Protein AF-A0A379WMU3-F1 (afdb_monomer_lite)

Foldseek 3Di:
DPPPPDDDPLRVLVVVCQVCVVVLVADNDFAEDADCPVVLLVLLQVLCCVQQVVDDPLLNVQVCVQAVHSVRLCVVCVVQLFADHDDDPDADDPPDHSVNLLVVLLVLVLVLLVVLLVCLVCVVVLQVVWQFQCVQVPPVVVVVLSVVSNVVSPDDDRYNDDPPSLLCLAQVNQVVRGDVVMGGRDDPSNPSSCVSVVDDSDCSSVSSSVSSVSSSVSSVVVSVVVSYDYSSNSVVSVVVVVD

pLDDT: mean 89.77, std 11.9, range [42.0, 98.69]

Structure (mmCIF, N/CA/C/O backbone):
data_AF-A0A379WMU3-F1
#
_entry.id   AF-A0A379WMU3-F1
#
loop_
_atom_site.group_PDB
_atom_site.id
_atom_site.type_symbol
_atom_site.label_atom_id
_atom_site.label_alt_id
_atom_site.label_comp_id
_atom_site.label_asym_id
_atom_site.label_entity_id
_atom_site.label_seq_id
_atom_site.pdbx_PDB_ins_code
_atom_site.Cartn_x
_atom_site.Cartn_y
_atom_site.Cartn_z
_atom_site.occupancy
_atom_site.B_iso_or_equiv
_atom_site.auth_seq_id
_atom_site.auth_comp_id
_atom_site.auth_asym_id
_atom_site.auth_atom_id
_atom_site.pdbx_PDB_model_num
ATOM 1 N N . MET A 1 1 ? -51.973 26.125 24.184 1.00 45.66 1 MET A N 1
ATOM 2 C CA . MET A 1 1 ? -51.907 26.404 22.735 1.00 45.66 1 MET A CA 1
ATOM 3 C C . MET A 1 1 ? -50.437 26.625 22.374 1.00 45.66 1 MET A C 1
ATOM 5 O O . MET A 1 1 ? -50.078 27.697 21.924 1.00 45.66 1 MET A O 1
ATOM 9 N N . ASP A 1 2 ? -49.596 25.618 22.646 1.00 51.22 2 ASP A N 1
ATOM 10 C CA . ASP A 1 2 ? -48.123 25.705 22.568 1.00 51.22 2 ASP A CA 1
ATOM 11 C C . ASP A 1 2 ? -47.527 24.355 22.098 1.00 51.22 2 ASP A C 1
ATOM 13 O O . ASP A 1 2 ? -46.506 23.876 22.576 1.00 51.22 2 ASP A O 1
ATOM 17 N N . GLU A 1 3 ? -48.225 23.685 21.174 1.00 55.97 3 GLU A N 1
ATOM 18 C CA . GLU A 1 3 ? -47.831 22.382 20.609 1.00 55.97 3 GLU A CA 1
ATOM 19 C C . GLU A 1 3 ? -47.344 22.514 19.160 1.00 55.97 3 GLU A C 1
ATOM 21 O O . GLU A 1 3 ? -47.609 21.663 18.311 1.00 55.97 3 GLU A O 1
ATOM 26 N N . ALA A 1 4 ? -46.641 23.600 18.833 1.00 55.38 4 ALA A N 1
ATOM 27 C CA . ALA A 1 4 ? -45.965 23.666 17.545 1.00 55.38 4 ALA A CA 1
ATOM 28 C C . ALA A 1 4 ? -44.844 22.612 17.531 1.00 55.38 4 ALA A C 1
ATOM 30 O O . ALA A 1 4 ? -43.876 22.711 18.284 1.00 55.38 4 ALA A O 1
ATOM 31 N N . ALA A 1 5 ? -44.982 21.589 16.685 1.00 65.38 5 ALA A N 1
ATOM 32 C CA . ALA A 1 5 ? -44.002 20.518 16.502 1.00 65.38 5 ALA A CA 1
ATOM 33 C C . ALA A 1 5 ? -42.770 21.011 15.718 1.00 65.38 5 ALA A C 1
ATOM 35 O O . ALA A 1 5 ? -42.476 20.536 14.623 1.00 65.38 5 ALA A O 1
ATOM 36 N N . VAL A 1 6 ? -42.066 22.001 16.266 1.00 71.06 6 VAL A N 1
ATOM 37 C CA . VAL A 1 6 ? -40.810 22.517 15.723 1.00 71.06 6 VAL A CA 1
ATOM 38 C C . VAL A 1 6 ? -39.673 21.872 16.500 1.00 71.06 6 VAL A C 1
ATOM 40 O O . VAL A 1 6 ? -39.394 22.233 17.640 1.00 71.06 6 VAL A O 1
ATOM 43 N N . PHE A 1 7 ? -39.018 20.899 15.876 1.00 72.06 7 PHE A N 1
ATOM 44 C CA . PHE A 1 7 ? -37.861 20.218 16.445 1.00 72.06 7 PHE A CA 1
ATOM 45 C C . PHE A 1 7 ? -36.662 20.369 15.514 1.00 72.06 7 PHE A C 1
ATOM 47 O O . PHE A 1 7 ? -36.807 20.436 14.293 1.00 72.06 7 PHE A O 1
ATOM 54 N N . THR A 1 8 ? -35.458 20.365 16.085 1.00 79.94 8 THR A N 1
ATOM 55 C CA . THR A 1 8 ? -34.265 20.012 15.308 1.00 79.94 8 THR A CA 1
ATOM 56 C C . THR A 1 8 ? -34.377 18.546 14.886 1.00 79.94 8 THR A C 1
ATOM 58 O O . THR A 1 8 ? -35.080 17.769 15.533 1.00 79.94 8 THR A O 1
ATOM 61 N N . ILE A 1 9 ? -33.674 18.141 13.826 1.00 74.12 9 ILE A N 1
ATOM 62 C CA . ILE A 1 9 ? -33.670 16.740 13.366 1.00 74.12 9 ILE A CA 1
ATOM 63 C C . ILE A 1 9 ? -33.367 15.787 14.539 1.00 74.12 9 ILE A C 1
ATOM 65 O O . ILE A 1 9 ? -34.087 14.815 14.748 1.00 74.12 9 ILE A O 1
ATOM 69 N N . HIS A 1 10 ? -32.386 16.121 15.381 1.00 71.56 10 HIS A N 1
ATOM 70 C CA . HIS A 1 10 ? -32.048 15.340 16.573 1.00 71.56 10 HIS A CA 1
ATOM 71 C C . HIS A 1 10 ? -33.145 15.349 17.646 1.00 71.56 10 HIS A C 1
ATOM 73 O O . HIS A 1 10 ? -33.451 14.298 18.201 1.00 71.56 10 HIS A O 1
ATOM 79 N N . GLY A 1 11 ? -33.777 16.500 17.908 1.00 71.81 11 GLY A N 1
ATOM 80 C CA . GLY A 1 11 ? -34.882 16.598 18.869 1.00 71.81 11 GLY A CA 1
ATOM 81 C C . GLY A 1 11 ? -36.114 15.798 18.436 1.00 71.81 11 GLY A C 1
ATOM 82 O O . GLY A 1 11 ? -36.775 15.176 19.268 1.00 71.81 11 GLY A O 1
ATOM 83 N N . PHE A 1 12 ? -36.385 15.747 17.128 1.00 77.00 12 PHE A N 1
ATOM 84 C CA . PHE A 1 12 ? -37.412 14.877 16.561 1.00 77.00 12 PHE A CA 1
ATOM 85 C C . PHE A 1 12 ? -37.055 13.401 16.767 1.00 77.00 12 PHE A C 1
ATOM 87 O O . PHE A 1 12 ? -37.883 12.634 17.259 1.00 77.00 12 PHE A O 1
ATOM 94 N N . CYS A 1 13 ? -35.812 13.016 16.455 1.00 71.31 13 CYS A N 1
ATOM 95 C CA . CYS A 1 13 ? -35.372 11.630 16.580 1.00 71.31 13 CYS A CA 1
ATOM 96 C C . CYS A 1 13 ? -35.406 11.136 18.030 1.00 71.31 13 CYS A C 1
ATOM 98 O O . CYS A 1 13 ? -35.931 10.058 18.302 1.00 71.31 13 CYS A O 1
ATOM 100 N N . GLN A 1 14 ? -34.914 11.947 18.970 1.00 71.69 14 GLN A N 1
ATOM 101 C CA . GLN A 1 14 ? -34.943 11.640 20.397 1.00 71.69 14 GLN A CA 1
ATOM 102 C C . GLN A 1 14 ? -36.380 11.429 20.885 1.00 71.69 14 GLN A C 1
ATOM 104 O O . GLN A 1 14 ? -36.676 10.420 21.520 1.00 71.69 14 GLN A O 1
ATOM 109 N N . ARG A 1 15 ? -37.298 12.339 20.532 1.00 74.44 15 ARG A N 1
ATOM 110 C CA . ARG A 1 15 ? -38.711 12.229 20.912 1.00 74.44 15 ARG A CA 1
ATOM 111 C C . ARG A 1 15 ? -39.359 10.965 20.344 1.00 74.44 15 ARG A C 1
ATOM 113 O O . ARG A 1 15 ? -40.055 10.274 21.083 1.00 74.44 15 ARG A O 1
ATOM 120 N N . MET A 1 16 ? -39.116 10.640 19.072 1.00 74.25 16 MET A N 1
ATOM 121 C CA . MET A 1 16 ? -39.658 9.429 18.442 1.00 74.25 16 MET A CA 1
ATOM 122 C C . MET A 1 16 ? -39.112 8.141 19.066 1.00 74.25 16 MET A C 1
ATOM 124 O O . MET A 1 16 ? -39.872 7.201 19.298 1.00 74.25 16 MET A O 1
ATOM 128 N N . LEU A 1 17 ? -37.816 8.101 19.386 1.00 69.38 17 LEU A N 1
ATOM 129 C CA . LEU A 1 17 ? -37.190 6.943 20.027 1.00 69.38 17 LEU A CA 1
ATOM 130 C C . LEU A 1 17 ? -37.672 6.740 21.471 1.00 69.38 17 LEU A C 1
ATOM 132 O O . LEU A 1 17 ? -37.855 5.594 21.881 1.00 69.38 17 LEU A O 1
ATOM 136 N N . SER A 1 18 ? -37.908 7.826 22.220 1.00 68.75 18 SER A N 1
ATOM 137 C CA . SER A 1 18 ? -38.433 7.781 23.592 1.00 68.75 18 SER A CA 1
ATOM 138 C C . SER A 1 18 ? -39.915 7.406 23.659 1.00 68.75 18 SER A C 1
ATOM 140 O O . SER A 1 18 ? -40.298 6.615 24.516 1.00 68.75 18 SER A O 1
ATOM 142 N N . LEU A 1 19 ? -40.756 7.944 22.766 1.00 70.06 19 LEU A N 1
ATOM 143 C CA . LEU A 1 19 ? -42.195 7.637 22.744 1.00 70.06 19 LEU A CA 1
ATOM 144 C C . LEU A 1 19 ? -42.468 6.175 22.378 1.00 70.06 19 LEU A C 1
ATOM 146 O O . LEU A 1 19 ? -43.389 5.572 22.919 1.00 70.06 19 LEU A O 1
ATOM 150 N N . ASN A 1 20 ? -41.623 5.598 21.523 1.00 65.88 20 ASN A N 1
ATOM 151 C CA . ASN A 1 20 ? -41.720 4.207 21.099 1.00 65.88 20 ASN A CA 1
ATOM 152 C C . ASN A 1 20 ? -40.660 3.325 21.779 1.00 65.88 20 ASN A C 1
ATOM 154 O O . ASN A 1 20 ? -40.231 2.351 21.177 1.00 65.88 20 ASN A O 1
ATOM 158 N N . ALA A 1 21 ? -40.208 3.639 23.004 1.00 61.53 21 ALA A N 1
ATOM 159 C CA . ALA A 1 21 ? -39.103 2.942 23.692 1.00 61.53 21 ALA A CA 1
ATOM 160 C C . ALA A 1 21 ? -39.239 1.404 23.713 1.00 61.53 21 ALA A C 1
ATOM 162 O O . ALA A 1 21 ? -38.256 0.680 23.542 1.00 61.53 21 ALA A O 1
ATOM 163 N N . PHE A 1 22 ? -40.472 0.910 23.880 1.00 59.31 22 PHE A N 1
ATOM 164 C CA . PHE A 1 22 ? -40.776 -0.522 23.900 1.00 59.31 22 PHE A CA 1
ATOM 165 C C . PHE A 1 22 ? -40.619 -1.166 22.518 1.00 59.31 22 PHE A C 1
ATOM 167 O O . PHE A 1 22 ? -40.059 -2.252 22.395 1.00 59.31 22 PHE A O 1
ATOM 174 N N . GLU A 1 23 ? -41.062 -0.474 21.469 1.00 58.62 23 GLU A N 1
ATOM 175 C CA . GLU A 1 23 ? -40.891 -0.926 20.092 1.00 58.62 23 GLU A CA 1
ATOM 176 C C . GLU A 1 23 ? -39.432 -0.765 19.663 1.00 58.62 23 GLU A C 1
ATOM 178 O O . GLU A 1 23 ? -38.888 -1.684 19.065 1.00 58.62 23 GLU A O 1
ATOM 183 N N . SER A 1 24 ? -38.763 0.333 20.044 1.00 58.56 24 SER A N 1
ATOM 184 C CA . SER A 1 24 ? -37.406 0.743 19.654 1.00 58.56 24 SER A CA 1
ATOM 185 C C . SER A 1 24 ? -36.273 -0.000 20.377 1.00 58.56 24 SER A C 1
ATOM 187 O O . SER A 1 24 ? -35.102 0.188 20.032 1.00 58.56 24 SER A O 1
ATOM 189 N N . GLY A 1 25 ? -36.591 -0.881 21.337 1.00 61.50 25 GLY A N 1
ATOM 190 C CA . GLY A 1 25 ? -35.608 -1.657 22.106 1.00 61.50 25 GLY A CA 1
ATOM 191 C C . GLY A 1 25 ? -34.590 -0.788 22.854 1.00 61.50 25 GLY A C 1
ATOM 192 O O . GLY A 1 25 ? -33.499 -1.255 23.184 1.00 61.50 25 GLY A O 1
ATOM 193 N N . MET A 1 26 ? -34.912 0.491 23.059 1.00 62.66 26 MET A N 1
ATOM 194 C CA . MET A 1 26 ? -34.062 1.438 23.767 1.00 62.66 26 MET A CA 1
ATOM 195 C C . MET A 1 26 ? -34.125 1.128 25.263 1.00 62.66 26 MET A C 1
ATOM 197 O O . MET A 1 26 ? -35.199 0.893 25.817 1.00 62.66 26 MET A O 1
ATOM 201 N N . LEU A 1 27 ? -32.972 1.157 25.936 1.00 62.22 27 LEU A N 1
ATOM 202 C CA . LEU A 1 27 ? -32.956 1.219 27.397 1.00 62.22 27 LEU A CA 1
ATOM 203 C C . LEU A 1 27 ? -33.693 2.498 27.823 1.00 62.22 27 LEU A C 1
ATOM 205 O O . LEU A 1 27 ? -33.505 3.543 27.202 1.00 62.22 27 LEU A O 1
ATOM 209 N N . PHE A 1 28 ? -34.524 2.417 28.865 1.00 59.28 28 PHE A N 1
ATOM 210 C CA . PHE A 1 28 ? -35.315 3.558 29.353 1.00 59.28 28 PHE A CA 1
ATOM 211 C C . PHE A 1 28 ? -34.449 4.780 29.714 1.00 59.28 28 PHE A C 1
ATOM 213 O O . PHE A 1 28 ? -34.918 5.910 29.614 1.00 59.28 28 PHE A O 1
ATOM 220 N N . GLU A 1 29 ? -33.179 4.560 30.060 1.00 65.62 29 GLU A N 1
ATOM 221 C CA . GLU A 1 29 ? -32.185 5.594 30.343 1.00 65.62 29 GLU A CA 1
ATOM 222 C C . GLU A 1 29 ? -30.979 5.403 29.407 1.00 65.62 29 GLU A C 1
ATOM 224 O O . GLU A 1 29 ? -30.078 4.616 29.696 1.00 65.62 29 GLU A O 1
ATOM 229 N N . GLN A 1 30 ? -30.974 6.083 28.253 1.00 70.75 30 GLN A N 1
ATOM 230 C CA . GLN A 1 30 ? -29.770 6.224 27.423 1.00 70.75 30 GLN A CA 1
ATOM 231 C C . GLN A 1 30 ? -29.186 7.625 27.572 1.00 70.75 30 GLN A C 1
ATOM 233 O O . GLN A 1 30 ? -29.907 8.620 27.479 1.00 70.75 30 GLN A O 1
ATOM 238 N N . GLN A 1 31 ? -27.873 7.701 27.775 1.00 81.31 31 GLN A N 1
ATOM 239 C CA . GLN A 1 31 ? -27.157 8.966 27.837 1.00 81.31 31 GLN A CA 1
ATOM 240 C C . GLN A 1 31 ? -26.791 9.422 26.422 1.00 81.31 31 GLN A C 1
ATOM 242 O O . GLN A 1 31 ? -26.062 8.739 25.705 1.00 81.31 31 GLN A O 1
ATOM 247 N N . LEU A 1 32 ? -27.279 10.595 26.019 1.00 83.00 32 LEU A N 1
ATOM 248 C CA . LEU A 1 32 ? -26.869 11.214 24.762 1.00 83.00 32 LEU A CA 1
ATOM 249 C C . LEU A 1 32 ? -25.448 11.778 24.908 1.00 83.00 32 LEU A C 1
ATOM 251 O O . LEU A 1 32 ? -25.174 12.523 25.852 1.00 83.00 32 LEU A O 1
ATOM 255 N N . ILE A 1 33 ? -24.563 11.438 23.973 1.00 87.44 33 ILE A N 1
ATOM 256 C CA . ILE A 1 33 ? -23.201 11.974 23.896 1.00 87.44 33 ILE A CA 1
ATOM 257 C C . ILE A 1 33 ? -23.016 12.775 22.606 1.00 87.44 33 ILE A C 1
ATOM 259 O O . ILE A 1 33 ? -23.404 12.342 21.523 1.00 87.44 33 ILE A O 1
ATOM 263 N N . GLU A 1 34 ? -22.423 13.963 22.730 1.00 80.62 34 GLU A N 1
ATOM 264 C CA . GLU A 1 34 ? -22.184 14.854 21.586 1.00 80.62 34 GLU A CA 1
ATOM 265 C C . GLU A 1 34 ? -20.822 14.600 20.928 1.00 80.62 34 GLU A C 1
ATOM 267 O O . GLU A 1 34 ? -20.696 14.693 19.708 1.00 80.62 34 GLU A O 1
ATOM 272 N N . ASP A 1 35 ? -19.804 14.258 21.726 1.00 87.50 35 ASP A N 1
ATOM 273 C CA . ASP A 1 35 ? -18.442 14.023 21.247 1.00 87.50 35 ASP A CA 1
ATOM 274 C C . ASP A 1 35 ? -18.032 12.548 21.362 1.00 87.50 35 ASP A C 1
ATOM 276 O O . ASP A 1 35 ? -17.648 12.052 22.422 1.00 87.50 35 ASP A O 1
ATOM 280 N N . GLU A 1 36 ? -18.046 11.853 20.226 1.00 90.81 36 GLU A N 1
ATOM 281 C CA . GLU A 1 36 ? -17.568 10.471 20.106 1.00 90.81 36 GLU A CA 1
ATOM 282 C C . GLU A 1 36 ? -16.064 10.371 19.790 1.00 90.81 36 GLU A C 1
ATOM 284 O O . GLU A 1 36 ? -15.541 9.280 19.555 1.00 90.81 36 GLU A O 1
ATOM 289 N N . SER A 1 37 ? -15.326 11.483 19.732 1.00 92.06 37 SER A N 1
ATOM 290 C CA . SER A 1 37 ? -13.932 11.495 19.259 1.00 92.06 37 SER A CA 1
ATOM 291 C C . SER A 1 37 ? -13.000 10.674 20.144 1.00 92.06 37 SER A C 1
ATOM 293 O O . SER A 1 37 ? -12.153 9.940 19.631 1.00 92.06 37 SER A O 1
ATOM 295 N N . LEU A 1 38 ? -13.179 10.737 21.468 1.00 92.81 38 LEU A N 1
ATOM 296 C CA . LEU A 1 38 ? -12.404 9.906 22.389 1.00 92.81 38 LEU A CA 1
ATOM 297 C C . LEU A 1 38 ? -12.706 8.418 22.184 1.00 92.81 38 LEU A C 1
ATOM 299 O O . LEU A 1 38 ? -11.783 7.604 22.177 1.00 92.81 38 LEU A O 1
ATOM 303 N N . LEU A 1 39 ? -13.977 8.070 21.977 1.00 93.94 39 LEU A N 1
ATOM 304 C CA . LEU A 1 39 ? -14.398 6.689 21.778 1.00 93.94 39 LEU A CA 1
ATOM 305 C C . LEU A 1 39 ? -13.851 6.118 20.462 1.00 93.94 39 LEU A C 1
ATOM 307 O O . LEU A 1 39 ? -13.280 5.027 20.448 1.00 93.94 39 LEU A O 1
ATOM 311 N N . ARG A 1 40 ? -13.927 6.893 19.375 1.00 95.88 40 ARG A N 1
ATOM 312 C CA . ARG A 1 40 ? -13.325 6.550 18.076 1.00 95.88 40 ARG A CA 1
ATOM 313 C C . ARG A 1 40 ? -11.811 6.389 18.179 1.00 95.88 40 ARG A C 1
ATOM 315 O O . ARG A 1 40 ? -11.253 5.440 17.630 1.00 95.88 40 ARG A O 1
ATOM 322 N N . TYR A 1 41 ? -11.140 7.273 18.918 1.00 97.50 41 TYR A N 1
ATOM 323 C CA . TYR A 1 41 ? -9.703 7.155 19.149 1.00 97.50 41 TYR A CA 1
ATOM 324 C C . TYR A 1 41 ? -9.337 5.901 19.946 1.00 97.50 41 TYR A C 1
ATOM 326 O O . TYR A 1 41 ? -8.393 5.209 19.567 1.00 97.50 41 TYR A O 1
ATOM 334 N N . GLN A 1 42 ? -10.082 5.579 21.006 1.00 97.38 42 GLN A N 1
ATOM 335 C CA . GLN A 1 42 ? -9.881 4.353 21.784 1.00 97.38 42 GLN A CA 1
ATOM 336 C C . GLN A 1 42 ? -10.054 3.110 20.906 1.00 97.38 42 GLN A C 1
ATOM 338 O O . GLN A 1 42 ? -9.138 2.294 20.835 1.00 97.38 42 GLN A O 1
ATOM 343 N N . ALA A 1 43 ? -11.150 3.024 20.148 1.00 97.75 43 ALA A N 1
ATOM 344 C CA . ALA A 1 43 ? -11.395 1.918 19.226 1.00 97.75 43 ALA A CA 1
ATOM 345 C C . ALA A 1 43 ? -10.299 1.797 18.149 1.00 97.75 43 ALA A C 1
ATOM 347 O O . ALA A 1 43 ? -9.823 0.699 17.859 1.00 97.75 43 ALA A O 1
ATOM 348 N N . CYS A 1 44 ? -9.823 2.920 17.599 1.00 98.25 44 CYS A N 1
ATOM 349 C CA . CYS A 1 44 ? -8.716 2.920 16.642 1.00 98.25 44 CYS A CA 1
ATOM 350 C C . CYS A 1 44 ? -7.383 2.493 17.276 1.00 98.25 44 CYS A C 1
ATOM 352 O O . CYS A 1 44 ? -6.584 1.803 16.640 1.00 98.25 44 CYS A O 1
ATOM 354 N N . ALA A 1 45 ? -7.116 2.898 18.519 1.00 98.19 45 ALA A N 1
ATOM 355 C CA . ALA A 1 45 ? -5.938 2.457 19.252 1.00 98.19 45 ALA A CA 1
ATOM 356 C C . ALA A 1 45 ? -6.008 0.952 19.544 1.00 98.19 45 ALA A C 1
ATOM 358 O O . ALA A 1 45 ? -5.005 0.262 19.381 1.00 98.19 45 ALA A O 1
ATOM 359 N N . ASP A 1 46 ? -7.177 0.426 19.908 1.00 98.06 46 ASP A N 1
ATOM 360 C CA . ASP A 1 46 ? -7.396 -1.002 20.149 1.00 98.06 46 ASP A CA 1
ATOM 361 C C . ASP A 1 46 ? -7.207 -1.829 18.873 1.00 98.06 46 ASP A C 1
ATOM 363 O O . ASP A 1 46 ? -6.498 -2.839 18.905 1.00 98.06 46 ASP A O 1
ATOM 367 N N . PHE A 1 47 ? -7.761 -1.368 17.744 1.00 98.06 47 PHE A N 1
ATOM 368 C CA . PHE A 1 47 ? -7.490 -1.929 16.417 1.00 98.06 47 PHE A CA 1
ATOM 369 C C . PHE A 1 47 ? -5.980 -1.984 16.155 1.00 98.06 47 PHE A C 1
ATOM 371 O O . PHE A 1 47 ? -5.428 -3.031 15.818 1.00 98.06 47 PHE A O 1
ATOM 378 N N . TRP A 1 48 ? -5.276 -0.874 16.389 1.00 98.00 48 TRP A N 1
ATOM 379 C CA . TRP A 1 48 ? -3.834 -0.798 16.175 1.00 98.00 48 TRP A CA 1
ATOM 380 C C . TRP A 1 48 ? -3.052 -1.771 17.067 1.00 98.00 48 TRP A C 1
ATOM 382 O O . TRP A 1 48 ? -2.140 -2.442 16.588 1.00 98.00 48 TRP A O 1
ATOM 392 N N . ARG A 1 49 ? -3.409 -1.912 18.351 1.00 98.00 49 ARG A N 1
ATOM 393 C CA . ARG A 1 49 ? -2.746 -2.881 19.244 1.00 98.00 49 ARG A CA 1
ATOM 394 C C . ARG A 1 49 ? -2.976 -4.320 18.791 1.00 98.00 49 ARG A C 1
ATOM 396 O O . ARG A 1 49 ? -2.044 -5.113 18.841 1.00 98.00 49 ARG A O 1
ATOM 403 N N . ARG A 1 50 ? -4.183 -4.661 18.335 1.00 96.75 50 ARG A N 1
ATOM 404 C CA . ARG A 1 50 ? -4.510 -6.028 17.899 1.00 96.75 50 ARG A CA 1
ATOM 405 C C . ARG A 1 50 ? -3.889 -6.386 16.552 1.00 96.75 50 ARG A C 1
ATOM 407 O O . ARG A 1 50 ? -3.448 -7.516 16.389 1.00 96.75 50 ARG A O 1
ATOM 414 N N . HIS A 1 51 ? -3.809 -5.436 15.621 1.00 95.88 51 HIS A N 1
ATOM 415 C CA . HIS A 1 51 ? -3.403 -5.714 14.237 1.00 95.88 51 HIS A CA 1
ATOM 416 C C . HIS A 1 51 ? -1.990 -5.267 13.875 1.00 95.88 51 HIS A C 1
ATOM 418 O O . HIS A 1 51 ? -1.418 -5.825 12.948 1.00 95.88 51 HIS A O 1
ATOM 424 N N . CYS A 1 52 ? -1.417 -4.278 14.571 1.00 95.81 52 CYS A N 1
ATOM 425 C CA . CYS A 1 52 ? -0.095 -3.733 14.237 1.00 95.81 52 CYS A CA 1
ATOM 426 C C . CYS A 1 52 ? 1.014 -4.183 15.197 1.00 95.81 52 CYS A C 1
ATOM 428 O O . CYS A 1 52 ? 2.139 -4.386 14.756 1.00 95.81 52 CYS A O 1
ATOM 430 N N . TYR A 1 53 ? 0.732 -4.358 16.494 1.00 95.50 53 TYR A N 1
ATOM 431 C CA . TYR A 1 53 ? 1.755 -4.802 17.455 1.00 95.50 53 TYR A CA 1
ATOM 432 C C . TYR A 1 53 ? 2.284 -6.224 17.212 1.00 95.50 53 TYR A C 1
ATOM 434 O O . TYR A 1 53 ? 3.479 -6.421 17.425 1.00 95.50 53 TYR A O 1
ATOM 442 N N . PRO A 1 54 ? 1.474 -7.211 16.774 1.00 96.94 54 PRO A N 1
ATOM 443 C CA . PRO A 1 54 ? 1.992 -8.551 16.510 1.00 96.94 54 PRO A CA 1
ATOM 444 C C . PRO A 1 54 ? 2.674 -8.679 15.140 1.00 96.94 54 PRO A C 1
ATOM 446 O O . PRO A 1 54 ? 3.106 -9.775 14.788 1.00 96.94 54 PRO A O 1
ATOM 449 N N . LEU A 1 55 ? 2.748 -7.605 14.341 1.00 96.56 55 LEU A N 1
ATOM 450 C CA . LEU A 1 55 ? 3.327 -7.686 13.005 1.00 96.56 55 LEU A CA 1
ATOM 451 C C . LEU A 1 55 ? 4.836 -7.968 13.066 1.00 96.56 55 LEU A C 1
ATOM 453 O O . LEU A 1 55 ? 5.559 -7.320 13.830 1.00 96.56 55 LEU A O 1
ATOM 457 N N . PRO A 1 56 ? 5.333 -8.865 12.199 1.00 96.19 56 PRO A N 1
ATOM 458 C CA . PRO A 1 56 ? 6.749 -8.958 11.876 1.00 96.19 56 PRO A CA 1
ATOM 459 C C . PRO A 1 56 ? 7.336 -7.599 11.466 1.00 96.19 56 PRO A C 1
ATOM 461 O O . PRO A 1 56 ? 6.637 -6.727 10.943 1.00 96.19 56 PRO A O 1
ATOM 464 N N . ARG A 1 57 ? 8.634 -7.400 11.726 1.00 95.31 57 ARG A N 1
ATOM 465 C CA . ARG A 1 57 ? 9.310 -6.097 11.585 1.00 95.31 57 ARG A CA 1
ATOM 466 C C . ARG A 1 57 ? 9.214 -5.505 10.176 1.00 95.31 57 ARG A C 1
ATOM 468 O O . ARG A 1 57 ? 9.065 -4.294 10.041 1.00 95.31 57 ARG A O 1
ATOM 475 N N . ASP A 1 58 ? 9.351 -6.336 9.156 1.00 94.94 58 ASP A N 1
ATOM 476 C CA . ASP A 1 58 ? 9.241 -5.978 7.740 1.00 94.94 58 ASP A CA 1
ATOM 477 C C . ASP A 1 58 ? 7.851 -5.419 7.401 1.00 94.94 58 ASP A C 1
ATOM 479 O O . ASP A 1 58 ? 7.738 -4.308 6.879 1.00 94.94 58 ASP A O 1
ATOM 483 N N . ILE A 1 59 ? 6.786 -6.110 7.807 1.00 96.56 59 ILE A N 1
ATOM 484 C CA . ILE A 1 59 ? 5.407 -5.650 7.603 1.00 96.56 59 ILE A CA 1
ATOM 485 C C . ILE A 1 59 ? 5.127 -4.408 8.459 1.00 96.56 59 ILE A C 1
ATOM 487 O O . ILE A 1 59 ? 4.529 -3.441 7.983 1.00 96.56 59 ILE A O 1
ATOM 491 N N . ALA A 1 60 ? 5.586 -4.395 9.713 1.00 96.25 60 ALA A N 1
ATOM 492 C CA . ALA A 1 60 ? 5.424 -3.260 10.616 1.00 96.25 60 ALA A CA 1
ATOM 493 C C . ALA A 1 60 ? 6.076 -1.987 10.056 1.00 96.25 60 ALA A C 1
ATOM 495 O O . ALA A 1 60 ? 5.492 -0.908 10.159 1.00 96.25 60 ALA A O 1
ATOM 496 N N . GLN A 1 61 ? 7.248 -2.104 9.421 1.00 95.25 61 GLN A N 1
ATOM 497 C CA . GLN A 1 61 ? 7.914 -0.981 8.762 1.00 95.25 61 GLN A CA 1
ATOM 498 C C . GLN A 1 61 ? 7.066 -0.426 7.614 1.00 95.25 61 GLN A C 1
ATOM 500 O O . GLN A 1 61 ? 6.870 0.784 7.537 1.00 95.25 61 GLN A O 1
ATOM 505 N N . VAL A 1 62 ? 6.497 -1.295 6.772 1.00 95.56 62 VAL A N 1
ATOM 506 C CA . VAL A 1 62 ? 5.598 -0.877 5.686 1.00 95.56 62 VAL A CA 1
ATOM 507 C C . VAL A 1 62 ? 4.372 -0.143 6.233 1.00 95.56 62 VAL A C 1
ATOM 509 O O . VAL A 1 62 ? 4.003 0.916 5.722 1.00 95.56 62 VAL A O 1
ATOM 512 N N . VAL A 1 63 ? 3.739 -0.672 7.286 1.00 96.44 63 VAL A N 1
ATOM 513 C CA . VAL A 1 63 ? 2.600 0.001 7.931 1.00 96.44 63 VAL A CA 1
ATOM 514 C C . VAL A 1 63 ? 3.032 1.355 8.495 1.00 96.44 63 VAL A C 1
ATOM 516 O O . VAL A 1 63 ? 2.328 2.346 8.302 1.00 96.44 63 VAL A O 1
ATOM 519 N N . PHE A 1 64 ? 4.204 1.428 9.129 1.00 94.94 64 PHE A N 1
ATOM 520 C CA . PHE A 1 64 ? 4.748 2.655 9.707 1.00 94.94 64 PHE A CA 1
ATOM 521 C C . PHE A 1 64 ? 5.100 3.720 8.661 1.00 94.94 64 PHE A C 1
ATOM 523 O O . PHE A 1 64 ? 4.991 4.922 8.928 1.00 94.94 64 PHE A O 1
ATOM 530 N N . ASP A 1 65 ? 5.526 3.317 7.467 1.00 94.25 65 ASP A N 1
ATOM 531 C CA . ASP A 1 65 ? 5.802 4.231 6.356 1.00 94.25 65 ASP A CA 1
ATOM 532 C C . ASP A 1 65 ? 4.526 4.904 5.845 1.00 94.25 65 ASP A C 1
ATOM 534 O O . ASP A 1 65 ? 4.574 6.051 5.397 1.00 94.25 65 ASP A O 1
ATOM 538 N N . VAL A 1 66 ? 3.376 4.243 5.999 1.00 95.44 66 VAL A N 1
ATOM 539 C CA . VAL A 1 66 ? 2.068 4.830 5.706 1.00 95.44 66 VAL A CA 1
ATOM 540 C C . VAL A 1 66 ? 1.517 5.628 6.888 1.00 95.44 66 VAL A C 1
ATOM 542 O O . VAL A 1 66 ? 1.142 6.790 6.729 1.00 95.44 66 VAL A O 1
ATOM 545 N N . TRP A 1 67 ? 1.446 5.013 8.067 1.00 97.62 67 TRP A N 1
ATOM 546 C CA . TRP A 1 67 ? 0.837 5.585 9.263 1.00 97.62 67 TRP A CA 1
ATOM 547 C C . TRP A 1 67 ? 1.795 5.473 10.441 1.00 97.62 67 TRP A C 1
ATOM 549 O O . TRP A 1 67 ? 2.107 4.388 10.920 1.00 97.62 67 TRP A O 1
ATOM 559 N N . LYS A 1 68 ? 2.193 6.619 10.997 1.00 96.38 68 LYS A N 1
ATOM 560 C CA . LYS A 1 68 ? 3.097 6.679 12.160 1.00 96.38 68 LYS A CA 1
ATOM 561 C C . LYS A 1 68 ? 2.458 6.210 13.477 1.00 96.38 68 LYS A C 1
ATOM 563 O O . LYS A 1 68 ? 3.117 6.226 14.510 1.00 96.38 68 LYS A O 1
ATOM 568 N N . GLY A 1 69 ? 1.183 5.822 13.455 1.00 96.75 69 GLY A N 1
ATOM 569 C CA . GLY A 1 69 ? 0.438 5.341 14.613 1.00 96.75 69 GLY A CA 1
ATOM 570 C C . GLY A 1 69 ? -1.081 5.441 14.429 1.00 96.75 69 GLY A C 1
ATOM 571 O O . GLY A 1 69 ? -1.548 5.959 13.407 1.00 96.75 69 GLY A O 1
ATOM 572 N N . PRO A 1 70 ? -1.865 5.040 15.448 1.00 97.56 70 PRO A N 1
ATOM 573 C CA . PRO A 1 70 ? -3.327 4.998 15.376 1.00 97.56 70 PRO A CA 1
ATOM 574 C C . PRO A 1 70 ? -3.954 6.363 15.082 1.00 97.56 70 PRO A C 1
ATOM 576 O O . PRO A 1 70 ? -4.938 6.441 14.363 1.00 97.56 70 PRO A O 1
ATOM 579 N N . LYS A 1 71 ? -3.360 7.466 15.556 1.00 97.81 71 LYS A N 1
ATOM 580 C CA . LYS A 1 71 ? -3.858 8.818 15.255 1.00 97.81 71 LYS A CA 1
ATOM 581 C C . LYS A 1 71 ? -3.782 9.155 13.759 1.00 97.81 71 LYS A C 1
ATOM 583 O O . LYS A 1 71 ? -4.655 9.850 13.248 1.00 97.81 71 LYS A O 1
ATOM 588 N N . ALA A 1 72 ? -2.742 8.682 13.068 1.00 98.19 72 ALA A N 1
ATOM 589 C CA . ALA A 1 72 ? -2.595 8.888 11.629 1.00 98.19 72 ALA A CA 1
ATOM 590 C C . ALA A 1 72 ? -3.598 8.032 10.846 1.00 98.19 72 ALA A C 1
ATOM 592 O O . ALA A 1 72 ? -4.209 8.540 9.914 1.00 98.19 72 ALA A O 1
ATOM 593 N N . LEU A 1 73 ? -3.814 6.780 11.267 1.00 98.12 73 LEU A N 1
ATOM 594 C CA . LEU A 1 73 ? -4.855 5.924 10.695 1.00 98.12 73 LEU A CA 1
ATOM 595 C C . LEU A 1 73 ? -6.245 6.535 10.890 1.00 98.12 73 LEU A C 1
ATOM 597 O O . LEU A 1 73 ? -6.986 6.671 9.923 1.00 98.12 73 LEU A O 1
ATOM 601 N N . LEU A 1 74 ? -6.566 6.962 12.117 1.00 97.69 74 LEU A N 1
ATOM 602 C CA . LEU A 1 74 ? -7.845 7.587 12.436 1.00 97.69 74 LEU A CA 1
ATOM 603 C C . LEU A 1 74 ? -8.104 8.792 11.535 1.00 97.69 74 LEU A C 1
ATOM 605 O O . LEU A 1 74 ? -9.178 8.883 10.964 1.00 97.69 74 LEU A O 1
ATOM 609 N N . LYS A 1 75 ? -7.112 9.669 11.335 1.00 97.12 75 LYS A N 1
ATOM 610 C CA . LYS A 1 75 ? -7.249 10.843 10.459 1.00 97.12 75 LYS A CA 1
ATOM 611 C C . LYS A 1 75 ? -7.711 10.482 9.038 1.00 97.12 75 LYS A C 1
ATOM 613 O O . LYS A 1 75 ? -8.481 11.242 8.456 1.00 97.12 75 LYS A O 1
ATOM 618 N N . ASP A 1 76 ? -7.265 9.350 8.496 1.00 96.31 76 ASP A N 1
ATOM 619 C CA . ASP A 1 76 ? -7.625 8.915 7.142 1.00 96.31 76 ASP A CA 1
ATOM 620 C C . ASP A 1 76 ? -9.040 8.318 7.063 1.00 96.31 76 ASP A C 1
ATOM 622 O O . ASP A 1 76 ? -9.666 8.375 6.002 1.00 96.31 76 ASP A O 1
ATOM 626 N N . ILE A 1 77 ? -9.556 7.769 8.170 1.00 95.44 77 ILE A N 1
ATOM 627 C CA . ILE A 1 77 ? -10.869 7.104 8.213 1.00 95.44 77 ILE A CA 1
ATOM 628 C C . ILE A 1 77 ? -11.960 7.887 8.946 1.00 95.44 77 ILE A C 1
ATOM 630 O O . ILE A 1 77 ? -13.125 7.526 8.822 1.00 95.44 77 ILE A O 1
ATOM 634 N N . ASP A 1 78 ? -11.620 8.946 9.685 1.00 93.94 78 ASP A N 1
ATOM 635 C CA . ASP A 1 78 ? -12.505 9.577 10.674 1.00 93.94 78 ASP A CA 1
ATOM 636 C C . ASP A 1 78 ? -13.850 10.006 10.080 1.00 93.94 78 ASP A C 1
ATOM 638 O O . ASP A 1 78 ? -14.911 9.689 10.615 1.00 93.94 78 ASP A O 1
ATOM 642 N N . ARG A 1 79 ? -13.792 10.629 8.896 1.00 91.38 79 ARG A N 1
ATOM 643 C CA . ARG A 1 79 ? -14.963 11.081 8.129 1.00 91.38 79 ARG A CA 1
ATOM 644 C C . ARG A 1 79 ? -15.898 9.956 7.676 1.00 91.38 79 ARG A C 1
ATOM 646 O O . ARG A 1 79 ? -16.997 10.242 7.224 1.00 91.38 79 ARG A O 1
ATOM 653 N N . TYR A 1 80 ? -15.438 8.708 7.704 1.00 91.88 80 TYR A N 1
ATOM 654 C CA . TYR A 1 80 ? -16.204 7.529 7.301 1.00 91.88 80 TYR A CA 1
ATOM 655 C C . TYR A 1 80 ? -16.691 6.722 8.504 1.00 91.88 80 TYR A C 1
ATOM 657 O O . TYR A 1 80 ? -17.443 5.769 8.317 1.00 91.88 80 TYR A O 1
ATOM 665 N N . LEU A 1 81 ? -16.273 7.067 9.727 1.00 90.75 81 LEU A N 1
ATOM 666 C CA . LEU A 1 81 ? -16.754 6.433 10.960 1.00 90.75 81 LEU A CA 1
ATOM 667 C C . LEU A 1 81 ? -18.110 6.988 11.417 1.00 90.75 81 LEU A C 1
ATOM 669 O O . LEU A 1 81 ? -18.776 6.349 12.223 1.00 90.75 81 LEU A O 1
ATOM 673 N N . GLN A 1 82 ? -18.501 8.148 10.890 1.00 84.88 82 GLN A N 1
ATOM 674 C CA . GLN A 1 82 ? -19.760 8.838 11.167 1.00 84.88 82 GLN A CA 1
ATOM 675 C C . GLN A 1 82 ? -20.817 8.521 10.103 1.00 84.88 82 GLN A C 1
ATOM 677 O O . GLN A 1 82 ? -20.477 8.241 8.951 1.00 84.88 82 GLN A O 1
ATOM 682 N N . GLY A 1 83 ? -22.089 8.555 10.495 1.00 84.88 83 GLY A N 1
ATOM 683 C CA . GLY A 1 83 ? -23.235 8.282 9.624 1.00 84.88 83 GLY A CA 1
ATOM 684 C C . GLY A 1 83 ? -23.232 6.892 8.974 1.00 84.88 83 GLY A C 1
ATOM 685 O O . GLY A 1 83 ? -22.720 5.912 9.532 1.00 84.88 83 GLY A O 1
ATOM 686 N N . GLU A 1 84 ? -23.798 6.800 7.771 1.00 83.56 84 GLU A N 1
ATOM 687 C CA . GLU A 1 84 ? -23.835 5.566 6.978 1.00 83.56 84 GLU A CA 1
ATOM 688 C C . GLU A 1 84 ? -22.441 5.124 6.516 1.00 83.56 84 GLU A C 1
ATOM 690 O O . GLU A 1 84 ? -21.591 5.930 6.125 1.00 83.56 84 GLU A O 1
ATOM 695 N N . ALA A 1 85 ? -22.198 3.813 6.554 1.00 83.62 85 ALA A N 1
ATOM 696 C CA . ALA A 1 85 ? -20.936 3.252 6.099 1.00 83.62 85 ALA A CA 1
ATOM 697 C C . ALA A 1 85 ? -20.821 3.370 4.566 1.00 83.62 85 ALA A C 1
ATOM 699 O O . ALA A 1 85 ? -21.738 2.961 3.849 1.00 83.62 85 ALA A O 1
ATOM 700 N N . PRO A 1 86 ? -19.700 3.887 4.031 1.00 86.62 86 PRO A N 1
ATOM 701 C CA . PRO A 1 86 ? -19.529 3.990 2.591 1.00 86.62 86 PRO A CA 1
ATOM 702 C C . PRO A 1 86 ? -19.407 2.606 1.943 1.00 86.62 86 PRO A C 1
ATOM 704 O O . PRO A 1 86 ? -18.754 1.706 2.472 1.00 86.62 86 PRO A O 1
ATOM 707 N N . VAL A 1 87 ? -19.959 2.468 0.736 1.00 87.81 87 VAL A N 1
ATOM 708 C CA . VAL A 1 87 ? -19.774 1.267 -0.087 1.00 87.81 87 VAL A CA 1
ATOM 709 C C . VAL A 1 87 ? -18.380 1.282 -0.714 1.00 87.81 87 VAL A C 1
ATOM 711 O O . VAL A 1 87 ? -18.042 2.155 -1.519 1.00 87.81 87 VAL A O 1
ATOM 714 N N . ILE A 1 88 ? -17.568 0.285 -0.372 1.00 88.06 88 ILE A N 1
ATOM 715 C CA . ILE A 1 88 ? -16.244 0.086 -0.965 1.00 88.06 88 ILE A CA 1
ATOM 716 C C . ILE A 1 88 ? -16.428 -0.614 -2.314 1.00 88.06 88 ILE A C 1
ATOM 718 O O . ILE A 1 88 ? -16.894 -1.746 -2.371 1.00 88.06 88 ILE A O 1
ATOM 722 N N . LYS A 1 89 ? -16.071 0.066 -3.412 1.00 86.75 89 LYS A N 1
ATOM 723 C CA . LYS A 1 89 ? -16.309 -0.421 -4.787 1.00 86.75 89 LYS A CA 1
ATOM 724 C C . LYS A 1 89 ? -15.555 -1.708 -5.132 1.00 86.75 89 LYS A C 1
ATOM 726 O O . LYS A 1 89 ? -16.052 -2.512 -5.909 1.00 86.75 89 LYS A O 1
ATOM 731 N N . ALA A 1 90 ? -14.351 -1.864 -4.594 1.00 86.31 90 ALA A N 1
ATOM 732 C CA . ALA A 1 90 ? -13.492 -3.021 -4.807 1.00 86.31 90 ALA A CA 1
ATOM 733 C C . ALA A 1 90 ? -12.871 -3.408 -3.459 1.00 86.31 90 ALA A C 1
ATOM 735 O O . ALA A 1 90 ? -11.747 -2.992 -3.164 1.00 86.31 90 ALA A O 1
ATOM 736 N N . PRO A 1 91 ? -13.632 -4.086 -2.582 1.00 87.62 91 PRO A N 1
ATOM 737 C CA . PRO A 1 91 ? -13.114 -4.491 -1.291 1.00 87.62 91 PRO A CA 1
ATOM 738 C C . PRO A 1 91 ? -12.064 -5.596 -1.485 1.00 87.62 91 PRO A C 1
ATOM 740 O O . PRO A 1 91 ? -12.255 -6.478 -2.328 1.00 87.62 91 PRO A O 1
ATOM 743 N N . PRO A 1 92 ? -10.968 -5.576 -0.712 1.00 89.62 92 PRO A N 1
ATOM 744 C CA . PRO A 1 92 ? -10.042 -6.699 -0.636 1.00 89.62 92 PRO A CA 1
ATOM 745 C C . PRO A 1 92 ? -10.762 -7.983 -0.214 1.00 89.62 92 PRO A C 1
ATOM 747 O O . PRO A 1 92 ? -11.794 -7.933 0.463 1.00 89.62 92 PRO A O 1
ATOM 750 N N . SER A 1 93 ? -10.204 -9.138 -0.585 1.00 91.12 93 SER A N 1
ATOM 751 C CA . SER A 1 93 ? -10.750 -10.424 -0.141 1.00 91.12 93 SER A CA 1
ATOM 752 C C . SER A 1 93 ? -10.743 -10.502 1.388 1.00 91.12 93 SER A C 1
ATOM 754 O O . SER A 1 93 ? -9.786 -10.077 2.037 1.00 91.12 93 SER A O 1
ATOM 756 N N . GLN A 1 94 ? -11.792 -11.075 1.980 1.00 85.06 94 GLN A N 1
ATOM 757 C CA . GLN A 1 94 ? -11.875 -11.220 3.437 1.00 85.06 94 GLN A CA 1
ATOM 758 C C . GLN A 1 94 ? -10.741 -12.097 3.991 1.00 85.06 94 GLN A C 1
ATOM 760 O O . GLN A 1 94 ? -10.214 -11.820 5.069 1.00 85.06 94 GLN A O 1
ATOM 765 N N . GLU A 1 95 ? -10.321 -13.099 3.217 1.00 90.19 95 GLU A N 1
ATOM 766 C CA . GLU A 1 95 ? -9.257 -14.048 3.569 1.00 90.19 95 GLU A CA 1
ATOM 767 C C . GLU A 1 95 ? -7.847 -13.450 3.431 1.00 90.19 95 GLU A C 1
ATOM 769 O O . GLU A 1 95 ? -6.883 -13.973 3.987 1.00 90.19 95 GLU A O 1
ATOM 774 N N . GLU A 1 96 ? -7.700 -12.340 2.707 1.00 93.50 96 GLU A N 1
ATOM 775 C CA . GLU A 1 96 ? -6.396 -11.758 2.411 1.00 93.50 96 GLU A CA 1
ATOM 776 C C . GLU A 1 96 ? -5.784 -11.088 3.640 1.00 93.50 96 GLU A C 1
ATOM 778 O O . GLU A 1 96 ? -6.321 -10.124 4.169 1.00 93.50 96 GLU A O 1
ATOM 783 N N . THR A 1 97 ? -4.625 -11.541 4.104 1.00 94.25 97 THR A N 1
ATOM 784 C CA . THR A 1 97 ? -3.952 -10.966 5.276 1.00 94.25 97 THR A CA 1
ATOM 785 C C . THR A 1 97 ? -2.917 -9.911 4.887 1.00 94.25 97 THR A C 1
ATOM 787 O O . THR A 1 97 ? -2.452 -9.854 3.750 1.00 94.25 97 THR A O 1
ATOM 790 N N . LEU A 1 98 ? -2.502 -9.081 5.854 1.00 94.81 98 LEU A N 1
ATOM 791 C CA . LEU A 1 98 ? -1.364 -8.174 5.658 1.00 94.81 98 LEU A CA 1
ATOM 792 C C . LEU A 1 98 ? -0.096 -8.936 5.260 1.00 94.81 98 LEU A C 1
ATOM 794 O O . LEU A 1 98 ? 0.645 -8.458 4.408 1.00 94.81 98 LEU A O 1
ATOM 798 N N . ALA A 1 99 ? 0.117 -10.121 5.840 1.00 95.00 99 ALA A N 1
ATOM 799 C CA . ALA A 1 99 ? 1.244 -10.983 5.512 1.00 95.00 99 ALA A CA 1
ATOM 800 C C . ALA A 1 99 ? 1.172 -11.486 4.067 1.00 95.00 99 ALA A C 1
ATOM 802 O O . ALA A 1 99 ? 2.121 -11.285 3.317 1.00 95.00 99 ALA A O 1
ATOM 803 N N . SER A 1 100 ? 0.031 -12.040 3.641 1.00 95.69 100 SER A N 1
ATOM 804 C CA . SER A 1 100 ? -0.118 -12.539 2.268 1.00 95.69 100 SER A CA 1
ATOM 805 C C . SER A 1 100 ? -0.026 -11.416 1.232 1.00 95.69 100 SER A C 1
ATOM 807 O O . SER A 1 100 ? 0.641 -11.581 0.216 1.00 95.69 100 SER A O 1
ATOM 809 N N . ARG A 1 101 ? -0.628 -10.244 1.491 1.00 95.88 101 ARG A N 1
ATOM 810 C CA . ARG A 1 101 ? -0.501 -9.072 0.606 1.00 95.88 101 ARG A CA 1
ATOM 811 C C . ARG A 1 101 ? 0.949 -8.593 0.524 1.00 95.88 101 ARG A C 1
ATOM 813 O O . ARG A 1 101 ? 1.424 -8.272 -0.562 1.00 95.88 101 ARG A O 1
ATOM 820 N N . HIS A 1 102 ? 1.648 -8.532 1.658 1.00 96.81 102 HIS A N 1
ATOM 821 C CA . HIS A 1 102 ? 3.056 -8.143 1.706 1.00 96.81 102 HIS A CA 1
ATOM 822 C C . HIS A 1 102 ? 3.930 -9.099 0.890 1.00 96.81 102 HIS A C 1
ATOM 824 O O . HIS A 1 102 ? 4.675 -8.652 0.020 1.00 96.81 102 HIS A O 1
ATOM 830 N N . GLU A 1 103 ? 3.775 -10.403 1.109 1.00 95.88 103 GLU A N 1
ATOM 831 C CA . GLU A 1 103 ? 4.495 -11.447 0.382 1.00 95.88 103 GLU A CA 1
ATOM 832 C C . GLU A 1 103 ? 4.245 -11.365 -1.129 1.00 95.88 103 GLU A C 1
ATOM 834 O O . GLU A 1 103 ? 5.195 -11.369 -1.908 1.00 95.88 103 GLU A O 1
ATOM 839 N N . GLN A 1 104 ? 2.990 -11.197 -1.556 1.00 96.12 104 GLN A N 1
ATOM 840 C CA . GLN A 1 104 ? 2.641 -11.048 -2.972 1.00 96.12 104 GLN A CA 1
ATOM 841 C C . GLN A 1 104 ? 3.291 -9.814 -3.610 1.00 96.12 104 GLN A C 1
ATOM 843 O O . GLN A 1 104 ? 3.816 -9.897 -4.722 1.00 96.12 104 GLN A O 1
ATOM 848 N N . ILE A 1 105 ? 3.288 -8.669 -2.920 1.00 97.38 105 ILE A N 1
ATOM 849 C CA . ILE A 1 105 ? 3.940 -7.450 -3.416 1.00 97.38 105 ILE A CA 1
ATOM 850 C C . ILE A 1 105 ? 5.451 -7.674 -3.548 1.00 97.38 105 ILE A C 1
ATOM 852 O O . ILE A 1 105 ? 6.022 -7.371 -4.598 1.00 97.38 105 ILE A O 1
ATOM 856 N N . LEU A 1 106 ? 6.100 -8.233 -2.521 1.00 97.25 106 LEU A N 1
ATOM 857 C CA . LEU A 1 106 ? 7.536 -8.509 -2.559 1.00 97.25 106 LEU A CA 1
ATOM 858 C C . LEU A 1 106 ? 7.896 -9.516 -3.654 1.00 97.25 106 LEU A C 1
ATOM 860 O O . LEU A 1 106 ? 8.862 -9.292 -4.380 1.00 97.25 106 LEU A O 1
ATOM 864 N N . ALA A 1 107 ? 7.111 -10.581 -3.822 1.00 97.25 107 ALA A N 1
ATOM 865 C CA . ALA A 1 107 ? 7.318 -11.585 -4.860 1.00 97.25 107 ALA A CA 1
ATOM 866 C C . ALA A 1 107 ? 7.288 -10.961 -6.260 1.00 97.25 107 ALA A C 1
ATOM 868 O O . ALA A 1 107 ? 8.177 -11.217 -7.071 1.00 97.25 107 ALA A O 1
ATOM 869 N N . ARG A 1 108 ? 6.328 -10.070 -6.526 1.00 97.81 108 ARG A N 1
ATOM 870 C CA . ARG A 1 108 ? 6.227 -9.355 -7.806 1.00 97.81 108 ARG A CA 1
ATOM 871 C C . ARG A 1 108 ? 7.410 -8.423 -8.057 1.00 97.81 108 ARG A C 1
ATOM 873 O O . ARG A 1 108 ? 7.933 -8.386 -9.170 1.00 97.81 108 ARG A O 1
ATOM 880 N N . ILE A 1 109 ? 7.853 -7.688 -7.035 1.00 98.38 109 ILE A N 1
ATOM 881 C CA . ILE A 1 109 ? 9.042 -6.831 -7.141 1.00 98.38 109 ILE A CA 1
ATOM 882 C C . ILE A 1 109 ? 10.280 -7.689 -7.424 1.00 98.38 109 ILE A C 1
ATOM 884 O O . ILE A 1 109 ? 11.023 -7.409 -8.364 1.00 98.38 109 ILE A O 1
ATOM 888 N N . ASN A 1 110 ? 10.478 -8.755 -6.647 1.00 98.31 110 ASN A N 1
ATOM 889 C CA . ASN A 1 110 ? 11.616 -9.663 -6.781 1.00 98.31 110 ASN A CA 1
ATOM 890 C C . ASN A 1 110 ? 11.643 -10.362 -8.141 1.00 98.31 110 ASN A C 1
ATOM 892 O O . ASN A 1 110 ? 12.714 -10.512 -8.720 1.00 98.31 110 ASN A O 1
ATOM 896 N N . GLN A 1 111 ? 10.483 -10.718 -8.693 1.00 98.19 111 GLN A N 1
ATOM 897 C CA . GLN A 1 111 ? 10.388 -11.289 -10.033 1.00 98.19 111 GLN A CA 1
ATOM 898 C C . GLN A 1 111 ? 10.921 -10.321 -11.101 1.00 98.19 111 GLN A C 1
ATOM 900 O O . GLN A 1 111 ? 11.690 -10.729 -11.969 1.00 98.19 111 GLN A O 1
ATOM 905 N N . VAL A 1 112 ? 10.568 -9.032 -11.027 1.00 98.50 112 VAL A N 1
ATOM 906 C CA . VAL A 1 112 ? 11.103 -8.018 -11.954 1.00 98.50 112 VAL A CA 1
ATOM 907 C C . VAL A 1 112 ? 12.596 -7.792 -11.731 1.00 98.50 112 VAL A C 1
ATOM 909 O O . VAL A 1 112 ? 13.335 -7.672 -12.705 1.00 98.50 112 VAL A O 1
ATOM 912 N N . LYS A 1 113 ? 13.065 -7.776 -10.478 1.00 98.69 113 LYS A N 1
ATOM 913 C CA . LYS A 1 113 ? 14.502 -7.681 -10.171 1.00 98.69 113 LYS A CA 1
ATOM 914 C C . LYS A 1 113 ? 15.294 -8.841 -10.772 1.00 98.69 113 LYS A C 1
ATOM 916 O O . LYS A 1 113 ? 16.329 -8.613 -11.390 1.00 98.69 113 LYS A O 1
ATOM 921 N N . GLN A 1 114 ? 14.790 -10.065 -10.637 1.00 98.50 114 GLN A N 1
ATOM 922 C CA . GLN A 1 114 ? 15.420 -11.251 -11.207 1.00 98.50 114 GLN A CA 1
ATOM 923 C C . GLN A 1 114 ? 15.500 -11.151 -12.736 1.00 98.50 114 GLN A C 1
ATOM 925 O O . GLN A 1 114 ? 16.5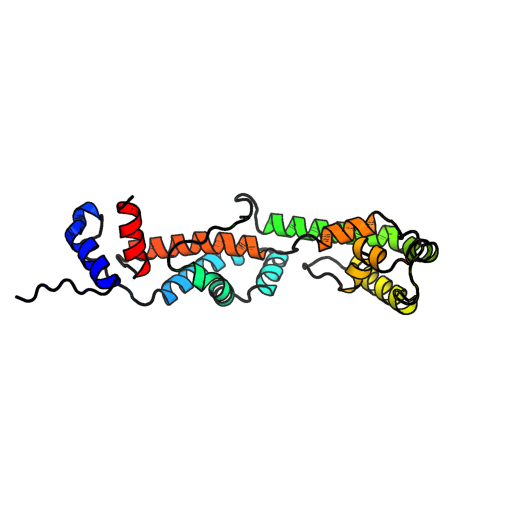90 -11.246 -13.295 1.00 98.50 114 GLN A O 1
ATOM 930 N N . GLN A 1 115 ? 14.373 -10.874 -13.401 1.00 98.44 115 GLN A N 1
ATOM 931 C CA . GLN A 1 115 ? 14.340 -10.714 -14.860 1.00 98.44 115 GLN A CA 1
ATOM 932 C C . GLN A 1 115 ? 15.245 -9.573 -15.339 1.00 98.44 115 GLN A C 1
ATOM 934 O O . GLN A 1 115 ? 15.835 -9.657 -16.414 1.00 98.44 115 GLN A O 1
ATOM 939 N N . TRP A 1 116 ? 15.364 -8.499 -14.551 1.00 98.62 116 TRP A N 1
ATOM 940 C CA . TRP A 1 116 ? 16.285 -7.408 -14.844 1.00 98.62 116 TRP A CA 1
ATOM 941 C C . TRP A 1 116 ? 17.733 -7.899 -14.845 1.00 98.62 116 TRP A C 1
ATOM 943 O O . TRP A 1 116 ? 18.446 -7.689 -15.820 1.00 98.62 116 TRP A O 1
ATOM 953 N N . CYS A 1 117 ? 18.162 -8.576 -13.778 1.00 98.19 117 CYS A N 1
ATOM 954 C CA . CYS A 1 117 ? 19.524 -9.095 -13.655 1.00 98.19 117 CYS A CA 1
ATOM 955 C C . CYS A 1 117 ? 19.877 -10.112 -14.752 1.00 98.19 117 CYS A C 1
ATOM 957 O O . CYS A 1 117 ? 21.022 -10.140 -15.197 1.00 98.19 117 CYS A O 1
ATOM 959 N N . GLU A 1 118 ? 18.911 -10.913 -15.204 1.00 98.00 118 GLU A N 1
ATOM 960 C CA . GLU A 1 118 ? 19.091 -11.880 -16.294 1.00 98.00 118 GLU A CA 1
ATOM 961 C C . GLU A 1 118 ? 19.239 -11.198 -17.664 1.00 98.00 118 GLU A C 1
ATOM 963 O O . GLU A 1 118 ? 20.067 -11.618 -18.469 1.00 98.00 118 GLU A O 1
ATOM 968 N N . ALA A 1 119 ? 18.480 -10.127 -17.920 1.00 97.62 119 ALA A N 1
ATOM 969 C CA . ALA A 1 119 ? 18.413 -9.487 -19.236 1.00 97.62 119 ALA A CA 1
ATOM 970 C C . ALA A 1 119 ? 19.317 -8.251 -19.397 1.00 97.62 119 ALA A C 1
ATOM 972 O O . ALA A 1 119 ? 19.515 -7.777 -20.513 1.00 97.62 119 ALA A O 1
ATOM 973 N N . VAL A 1 120 ? 19.865 -7.682 -18.316 1.00 97.44 120 VAL A N 1
ATOM 974 C CA . VAL A 1 120 ? 20.550 -6.373 -18.364 1.00 97.44 120 VAL A CA 1
ATOM 975 C C . VAL A 1 120 ? 21.680 -6.304 -19.402 1.00 97.44 120 VAL A C 1
ATOM 977 O O . VAL A 1 120 ? 21.866 -5.265 -20.034 1.00 97.44 120 VAL A O 1
ATOM 980 N N . SER A 1 121 ? 22.402 -7.406 -19.621 1.00 96.56 121 SER A N 1
ATOM 981 C CA . SER A 1 121 ? 23.535 -7.481 -20.553 1.00 96.56 121 SER A CA 1
ATOM 982 C C . SER A 1 121 ? 23.133 -7.365 -22.029 1.00 96.56 121 SER A C 1
ATOM 984 O O . SER A 1 121 ? 23.947 -6.933 -22.844 1.00 96.56 121 SER A O 1
ATOM 986 N N . GLU A 1 122 ? 21.893 -7.706 -22.382 1.00 96.06 122 GLU A N 1
ATOM 987 C CA . GLU A 1 122 ? 21.384 -7.650 -23.758 1.00 96.06 122 GLU A CA 1
ATOM 988 C C . GLU A 1 122 ? 20.563 -6.385 -24.060 1.00 96.06 122 GLU A C 1
ATOM 990 O O . GLU A 1 122 ? 20.364 -6.049 -25.233 1.00 96.06 122 GLU A O 1
ATOM 995 N N . LEU A 1 123 ? 20.145 -5.628 -23.034 1.00 95.56 123 LEU A N 1
ATOM 996 C CA . LEU A 1 123 ? 19.281 -4.451 -23.204 1.00 95.56 123 LEU A CA 1
ATOM 997 C C . LEU A 1 123 ? 19.903 -3.369 -24.090 1.00 95.56 123 LEU A C 1
ATOM 999 O O . LEU A 1 123 ? 19.203 -2.778 -24.913 1.00 95.56 123 LEU A O 1
ATOM 1003 N N . ASP A 1 124 ? 21.205 -3.105 -23.954 1.00 94.56 124 ASP A N 1
ATOM 1004 C CA . ASP A 1 124 ? 21.873 -2.077 -24.757 1.00 94.56 124 ASP A CA 1
ATOM 1005 C C . ASP A 1 124 ? 21.818 -2.417 -26.251 1.00 94.56 124 ASP A C 1
ATOM 1007 O O . ASP A 1 124 ? 21.386 -1.589 -27.056 1.00 94.56 124 ASP A O 1
ATOM 1011 N N . ALA A 1 125 ? 22.175 -3.648 -26.623 1.00 95.25 125 ALA A N 1
ATOM 1012 C CA . ALA A 1 125 ? 22.148 -4.103 -28.012 1.00 95.25 125 ALA A CA 1
ATOM 1013 C C . ALA A 1 125 ? 20.718 -4.146 -28.579 1.00 95.25 125 ALA A C 1
ATOM 1015 O O . ALA A 1 125 ? 20.476 -3.716 -29.713 1.00 95.25 125 ALA A O 1
ATOM 1016 N N . LEU A 1 126 ? 19.754 -4.606 -27.777 1.00 96.38 126 LEU A N 1
ATOM 1017 C CA . LEU A 1 126 ? 18.341 -4.640 -28.147 1.00 96.38 126 LEU A CA 1
ATOM 1018 C C . LEU A 1 126 ? 17.793 -3.232 -28.425 1.00 96.38 126 LEU A C 1
ATOM 1020 O O . LEU A 1 126 ? 17.114 -3.003 -29.425 1.00 96.38 126 LEU A O 1
ATOM 1024 N N . ILE A 1 127 ? 18.102 -2.264 -27.562 1.00 95.31 127 ILE A N 1
ATOM 1025 C CA . ILE A 1 127 ? 17.628 -0.887 -27.726 1.00 95.31 127 ILE A CA 1
ATOM 1026 C C . ILE A 1 127 ? 18.360 -0.202 -28.890 1.00 95.31 127 ILE A C 1
ATOM 1028 O O . ILE A 1 127 ? 17.724 0.524 -29.655 1.00 95.31 127 ILE A O 1
ATOM 1032 N N . GLU A 1 128 ? 19.665 -0.433 -29.077 1.00 94.31 128 GLU A N 1
ATOM 1033 C CA . GLU A 1 128 ? 20.434 0.124 -30.205 1.00 94.31 128 GLU A CA 1
ATOM 1034 C C . GLU A 1 128 ? 19.979 -0.391 -31.573 1.00 94.31 128 GLU A C 1
ATOM 1036 O O . GLU A 1 128 ? 19.969 0.382 -32.530 1.00 94.31 128 GLU A O 1
ATOM 1041 N N . SER A 1 129 ? 19.562 -1.653 -31.670 1.00 94.19 129 SER A N 1
ATOM 1042 C CA . SER A 1 129 ? 19.049 -2.240 -32.919 1.00 94.19 129 SER A CA 1
ATOM 1043 C C . SER A 1 129 ? 17.599 -1.850 -33.245 1.00 94.19 129 SER A C 1
ATOM 1045 O O . SER A 1 129 ? 17.093 -2.182 -34.317 1.00 94.19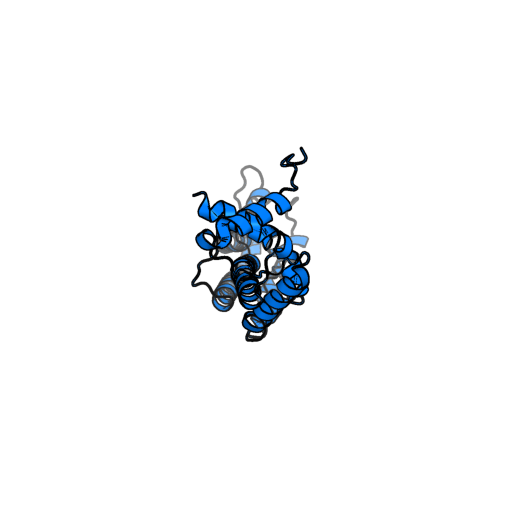 129 SER A O 1
ATOM 1047 N N . SER A 1 130 ? 16.929 -1.114 -32.353 1.00 95.81 130 SER A N 1
ATOM 1048 C CA . SER A 1 130 ? 15.524 -0.728 -32.493 1.00 95.81 130 SER A CA 1
ATOM 1049 C C . SER A 1 130 ? 15.309 0.641 -33.160 1.00 95.81 130 SER A C 1
ATOM 1051 O O . SER A 1 130 ? 16.225 1.434 -33.377 1.00 95.81 130 SER A O 1
ATOM 1053 N N . GLY A 1 131 ? 14.046 0.973 -33.434 1.00 96.44 131 GLY A N 1
ATOM 1054 C CA . GLY A 1 131 ? 13.606 2.268 -33.958 1.00 96.44 131 GLY A CA 1
ATOM 1055 C C . GLY A 1 131 ? 13.552 3.408 -32.930 1.00 96.44 131 GLY A C 1
ATOM 1056 O O . GLY A 1 131 ? 12.878 4.412 -33.189 1.00 96.44 131 GLY A O 1
ATOM 1057 N N . ILE A 1 132 ? 14.196 3.275 -31.764 1.00 96.56 132 ILE A N 1
ATOM 1058 C CA . ILE A 1 132 ? 14.148 4.267 -30.680 1.00 96.56 132 ILE A CA 1
ATOM 1059 C C . ILE A 1 132 ? 14.644 5.655 -31.144 1.00 96.56 132 ILE A C 1
ATOM 1061 O O . ILE A 1 132 ? 15.642 5.800 -31.859 1.00 96.56 132 ILE A O 1
ATOM 1065 N N . ASP A 1 133 ? 13.952 6.728 -30.750 1.00 96.31 133 ASP A N 1
ATOM 1066 C CA . ASP A 1 133 ? 14.387 8.096 -31.040 1.00 96.31 133 ASP A CA 1
ATOM 1067 C C . ASP A 1 133 ? 15.467 8.531 -30.041 1.00 96.31 133 ASP A C 1
ATOM 1069 O O . ASP A 1 133 ? 15.175 8.975 -28.929 1.00 96.31 133 ASP A O 1
ATOM 1073 N N . ARG A 1 134 ? 16.736 8.467 -30.463 1.00 94.94 134 ARG A N 1
ATOM 1074 C CA . ARG A 1 134 ? 17.905 8.864 -29.656 1.00 94.94 134 ARG A CA 1
ATOM 1075 C C . ARG A 1 134 ? 17.903 10.319 -29.185 1.00 94.94 134 ARG A C 1
ATOM 1077 O O . ARG A 1 134 ? 18.605 10.638 -28.229 1.00 94.94 134 ARG A O 1
ATOM 1084 N N . ARG A 1 135 ? 17.090 11.191 -29.791 1.00 93.25 135 ARG A N 1
ATOM 1085 C CA . ARG A 1 135 ? 16.882 12.561 -29.292 1.00 93.25 135 ARG A CA 1
ATOM 1086 C C . ARG A 1 135 ? 16.020 12.574 -28.028 1.00 93.25 135 ARG A C 1
ATOM 1088 O O . ARG A 1 135 ? 16.214 13.424 -27.168 1.00 93.25 135 ARG A O 1
ATOM 1095 N N . LYS A 1 136 ? 15.081 11.628 -27.909 1.00 91.31 136 LYS A N 1
ATOM 1096 C CA . LYS A 1 136 ? 14.163 11.477 -26.767 1.00 91.31 136 LYS A CA 1
ATOM 1097 C C . LYS A 1 136 ? 14.662 10.466 -25.727 1.00 91.31 136 LYS A C 1
ATOM 1099 O O . LYS A 1 136 ? 14.268 10.562 -24.568 1.00 91.31 136 LYS A O 1
ATOM 1104 N N . PHE A 1 137 ? 15.505 9.518 -26.136 1.00 94.00 137 PHE A N 1
ATOM 1105 C CA . PHE A 1 137 ? 16.095 8.469 -25.302 1.00 94.00 137 PHE A CA 1
ATOM 1106 C C . PHE A 1 137 ? 17.611 8.390 -25.559 1.00 94.00 137 PHE A C 1
ATOM 1108 O O . PHE A 1 137 ? 18.104 7.572 -26.342 1.00 94.00 137 PHE A O 1
ATOM 1115 N N . ASN A 1 138 ? 18.356 9.328 -24.969 1.00 95.69 138 ASN A N 1
ATOM 1116 C CA . ASN A 1 138 ? 19.794 9.450 -25.207 1.00 95.69 138 ASN A CA 1
ATOM 1117 C C . ASN A 1 138 ? 20.609 8.403 -24.420 1.00 95.69 138 ASN A C 1
ATOM 1119 O O . ASN A 1 138 ? 20.196 7.940 -23.357 1.00 95.69 138 ASN A O 1
ATOM 1123 N N . ARG A 1 139 ? 21.801 8.077 -24.936 1.00 95.06 139 ARG A N 1
ATOM 1124 C CA . ARG A 1 139 ? 22.686 7.028 -24.396 1.00 95.06 139 ARG A CA 1
ATOM 1125 C C . ARG A 1 139 ? 23.221 7.329 -22.997 1.00 95.06 139 ARG A C 1
ATOM 1127 O O . ARG A 1 139 ? 23.317 6.430 -22.172 1.00 95.06 139 ARG A O 1
ATOM 1134 N N . GLY A 1 140 ? 23.534 8.595 -22.714 1.00 94.62 140 GLY A N 1
ATOM 1135 C CA . GLY A 1 140 ? 24.063 8.992 -21.407 1.00 94.62 140 GLY A CA 1
ATOM 1136 C C . GLY A 1 140 ? 23.056 8.764 -20.279 1.00 94.62 140 GLY A C 1
ATOM 1137 O O . GLY A 1 140 ? 23.415 8.265 -19.218 1.00 94.62 140 GLY A O 1
ATOM 1138 N N . ASN A 1 141 ? 21.783 9.083 -20.516 1.00 94.56 141 ASN A N 1
ATOM 1139 C CA . ASN A 1 141 ? 20.711 8.815 -19.561 1.00 94.56 141 ASN A CA 1
ATOM 1140 C C . ASN A 1 141 ? 20.382 7.323 -19.478 1.00 94.56 141 ASN A C 1
ATOM 1142 O O . ASN A 1 141 ? 20.175 6.833 -18.375 1.00 94.56 141 ASN A O 1
ATOM 1146 N N . GLN A 1 142 ? 20.383 6.607 -20.609 1.00 96.12 142 GLN A N 1
ATOM 1147 C CA . GLN A 1 142 ? 20.195 5.153 -20.633 1.00 96.12 142 GLN A CA 1
ATOM 1148 C C . GLN A 1 142 ? 21.192 4.447 -19.710 1.00 96.12 142 GLN A C 1
ATOM 1150 O O . GLN A 1 142 ? 20.757 3.721 -18.823 1.00 96.12 142 GLN A O 1
ATOM 1155 N N . ALA A 1 143 ? 22.494 4.723 -19.848 1.00 96.44 143 ALA A N 1
ATOM 1156 C CA . ALA A 1 143 ? 23.527 4.115 -19.008 1.00 96.44 143 ALA A CA 1
ATOM 1157 C C . ALA A 1 143 ? 23.296 4.395 -17.512 1.00 96.44 143 ALA A C 1
ATOM 1159 O O . ALA A 1 143 ? 23.290 3.473 -16.702 1.00 96.44 143 ALA A O 1
ATOM 1160 N N . LYS A 1 144 ? 22.997 5.653 -17.151 1.00 97.31 144 LYS A N 1
ATOM 1161 C CA . LYS A 1 144 ? 22.694 6.046 -15.761 1.00 97.31 144 LYS A CA 1
ATOM 1162 C C . LYS A 1 144 ? 21.456 5.346 -15.202 1.00 97.31 144 LYS A C 1
ATOM 1164 O O . LYS A 1 144 ? 21.406 5.010 -14.021 1.00 97.31 144 LYS A O 1
ATOM 1169 N N . TRP A 1 145 ? 20.421 5.172 -16.020 1.00 97.88 145 TRP A N 1
ATOM 1170 C CA . TRP A 1 145 ? 19.211 4.475 -15.597 1.00 97.88 145 TRP A CA 1
ATOM 1171 C C . TRP A 1 145 ? 19.457 2.979 -15.437 1.00 97.88 145 TRP A C 1
ATOM 1173 O O . TRP A 1 145 ? 19.014 2.425 -14.436 1.00 97.88 145 TRP A O 1
ATOM 1183 N N . ILE A 1 146 ? 20.189 2.353 -16.364 1.00 97.88 146 ILE A N 1
ATOM 1184 C CA . ILE A 1 146 ? 20.566 0.940 -16.265 1.00 97.88 146 ILE A CA 1
ATOM 1185 C C . ILE A 1 146 ? 21.362 0.699 -14.987 1.00 97.88 146 ILE A C 1
ATOM 1187 O O . ILE A 1 146 ? 21.001 -0.184 -14.216 1.00 97.88 146 ILE A O 1
ATOM 1191 N N . GLU A 1 147 ? 22.378 1.516 -14.714 1.00 97.75 147 GLU A N 1
ATOM 1192 C CA . GLU A 1 147 ? 23.178 1.437 -13.488 1.00 97.75 147 GLU A CA 1
ATOM 1193 C C . GLU A 1 147 ? 22.298 1.532 -12.231 1.00 97.75 147 GLU A C 1
ATOM 1195 O O . GLU A 1 147 ? 22.339 0.651 -11.373 1.00 97.75 147 GLU A O 1
ATOM 1200 N N . LYS A 1 148 ? 21.425 2.548 -12.158 1.00 98.12 148 LYS A N 1
ATOM 1201 C CA . LYS A 1 148 ? 20.520 2.752 -11.016 1.00 98.12 148 LYS A CA 1
ATOM 1202 C C . LYS A 1 148 ? 19.568 1.575 -10.793 1.00 98.12 148 LYS A C 1
ATOM 1204 O O . LYS A 1 148 ? 19.342 1.182 -9.651 1.00 98.12 148 LYS A O 1
ATOM 1209 N N . ILE A 1 149 ? 18.971 1.043 -11.859 1.00 98.38 149 ILE A N 1
ATOM 1210 C CA . ILE A 1 149 ? 18.025 -0.075 -11.747 1.00 98.38 149 ILE A CA 1
ATOM 1211 C C . ILE A 1 149 ? 18.775 -1.365 -11.410 1.00 98.38 149 ILE A C 1
ATOM 1213 O O . ILE A 1 149 ? 18.279 -2.151 -10.616 1.00 98.38 149 ILE A O 1
ATOM 1217 N N . THR A 1 150 ? 19.983 -1.555 -11.941 1.00 98.38 150 THR A N 1
ATOM 1218 C CA . THR A 1 150 ? 20.813 -2.735 -11.663 1.00 98.38 150 THR A CA 1
ATOM 1219 C C . THR A 1 150 ? 21.236 -2.778 -10.203 1.00 98.38 150 THR A C 1
ATOM 1221 O O . THR A 1 150 ? 21.076 -3.813 -9.564 1.00 98.38 150 THR A O 1
ATOM 1224 N N . ALA A 1 151 ? 21.684 -1.647 -9.647 1.00 98.12 151 ALA A N 1
ATOM 1225 C CA . ALA A 1 151 ? 21.979 -1.537 -8.222 1.00 98.12 151 ALA A CA 1
ATOM 1226 C C . ALA A 1 151 ? 20.747 -1.900 -7.372 1.00 98.12 151 ALA A C 1
ATOM 1228 O O . ALA A 1 151 ? 20.817 -2.780 -6.520 1.00 98.12 151 ALA A O 1
ATOM 1229 N N . TRP A 1 152 ? 19.583 -1.320 -7.683 1.00 98.38 152 TRP A N 1
ATOM 1230 C CA . TRP A 1 152 ? 18.324 -1.648 -7.003 1.00 98.38 152 TRP A CA 1
ATOM 1231 C C . TRP A 1 152 ? 17.916 -3.123 -7.152 1.00 98.38 152 TRP A C 1
ATOM 1233 O O . TRP A 1 152 ? 17.398 -3.719 -6.207 1.00 98.38 152 TRP A O 1
ATOM 1243 N N . ALA A 1 153 ? 18.130 -3.726 -8.323 1.00 98.06 153 ALA A N 1
ATOM 1244 C CA . ALA A 1 153 ? 17.770 -5.114 -8.592 1.00 98.06 153 ALA A CA 1
ATOM 1245 C C . ALA A 1 153 ? 18.630 -6.114 -7.807 1.00 98.06 153 ALA A C 1
ATOM 1247 O O . ALA A 1 153 ? 18.163 -7.206 -7.494 1.00 98.06 153 ALA A O 1
ATOM 1248 N N . GLN A 1 154 ? 19.854 -5.725 -7.452 1.00 97.50 154 GLN A N 1
ATOM 1249 C CA . GLN A 1 154 ? 20.771 -6.521 -6.635 1.00 97.50 154 GLN A CA 1
ATOM 1250 C C . GLN A 1 154 ? 20.560 -6.322 -5.126 1.00 97.50 154 GLN A C 1
ATOM 1252 O O . GLN A 1 154 ? 21.006 -7.146 -4.328 1.00 97.50 154 GLN A O 1
ATOM 1257 N N . GLU A 1 155 ? 19.875 -5.253 -4.718 1.00 97.38 155 GLU A N 1
ATOM 1258 C CA . GLU A 1 155 ? 19.525 -5.011 -3.319 1.00 97.38 155 GLU A CA 1
ATOM 1259 C C . GLU A 1 155 ? 18.376 -5.911 -2.844 1.00 97.38 155 GLU A C 1
ATOM 1261 O O . GLU A 1 155 ? 17.416 -6.189 -3.568 1.00 97.38 155 GLU A O 1
ATOM 1266 N N . GLU A 1 156 ? 18.427 -6.293 -1.568 1.00 95.56 156 GLU A N 1
ATOM 1267 C CA . GLU A 1 156 ? 17.341 -6.995 -0.884 1.00 95.56 156 GLU A CA 1
ATOM 1268 C C . GLU A 1 156 ? 16.057 -6.141 -0.855 1.00 95.56 156 GLU A C 1
ATOM 1270 O O . GLU A 1 156 ? 16.072 -4.968 -0.472 1.00 95.56 156 GLU A O 1
ATOM 1275 N N . THR A 1 157 ? 14.919 -6.723 -1.240 1.00 94.75 157 THR A N 1
ATOM 1276 C CA . THR A 1 157 ? 13.634 -6.005 -1.264 1.00 94.75 157 THR A CA 1
ATOM 1277 C C . THR A 1 157 ? 13.005 -5.960 0.124 1.00 94.75 157 THR A C 1
ATOM 1279 O O . THR A 1 157 ? 12.452 -6.948 0.593 1.00 94.75 157 THR A O 1
ATOM 1282 N N . LYS A 1 158 ? 13.061 -4.787 0.762 1.00 89.62 158 LYS A N 1
ATOM 1283 C CA . LYS A 1 158 ? 12.532 -4.551 2.123 1.00 89.62 158 LYS A CA 1
ATOM 1284 C C . LYS A 1 158 ? 11.274 -3.694 2.166 1.00 89.62 158 LYS A C 1
ATOM 1286 O O . LYS A 1 158 ? 10.618 -3.606 3.197 1.00 89.62 158 LYS A O 1
ATOM 1291 N N . ASN A 1 159 ? 10.976 -2.997 1.077 1.00 92.19 159 ASN A N 1
ATOM 1292 C CA . ASN A 1 159 ? 9.871 -2.057 0.983 1.00 92.19 159 ASN A CA 1
ATOM 1293 C C . ASN A 1 159 ? 9.294 -2.066 -0.440 1.00 92.19 159 ASN A C 1
ATOM 1295 O O . ASN A 1 159 ? 9.746 -2.811 -1.309 1.00 92.19 159 ASN A O 1
ATOM 1299 N N . TYR A 1 160 ? 8.282 -1.233 -0.675 1.00 95.38 160 TYR A N 1
ATOM 1300 C CA . TYR A 1 160 ? 7.580 -1.160 -1.960 1.00 95.38 160 TYR A CA 1
ATOM 1301 C C . TYR A 1 160 ? 8.132 -0.066 -2.884 1.00 95.38 160 TYR A C 1
ATOM 1303 O O . TYR A 1 160 ? 7.460 0.351 -3.826 1.00 95.38 160 TYR A O 1
ATOM 1311 N N . GLN A 1 161 ? 9.329 0.458 -2.597 1.00 93.69 161 GLN A N 1
ATOM 1312 C CA . GLN A 1 161 ? 9.903 1.550 -3.372 1.00 93.69 161 GLN A CA 1
ATOM 1313 C C . GLN A 1 161 ? 10.542 1.022 -4.655 1.00 93.69 161 GLN A C 1
ATOM 1315 O O . GLN A 1 161 ? 11.402 0.138 -4.646 1.00 93.69 161 GLN A O 1
ATOM 1320 N N . LEU A 1 162 ? 10.132 1.623 -5.768 1.00 96.56 162 LEU A N 1
ATOM 1321 C CA . LEU A 1 162 ? 10.702 1.382 -7.085 1.00 96.56 162 LEU A CA 1
ATOM 1322 C C . LEU A 1 162 ? 11.528 2.603 -7.505 1.00 96.56 162 LEU A C 1
ATOM 1324 O O . LEU A 1 162 ? 11.108 3.738 -7.254 1.00 96.56 162 LEU A O 1
ATOM 1328 N N . PRO A 1 163 ? 12.674 2.424 -8.180 1.00 96.88 163 PRO A N 1
ATOM 1329 C CA . PRO A 1 163 ? 13.393 3.553 -8.739 1.00 96.88 163 PRO A CA 1
ATOM 1330 C C . PRO A 1 163 ? 12.557 4.170 -9.866 1.00 96.88 163 PRO A C 1
ATOM 1332 O O . PRO A 1 163 ? 12.116 3.467 -10.769 1.00 96.88 163 PRO A O 1
ATOM 1335 N N . GLU A 1 164 ? 12.415 5.500 -9.885 1.00 94.94 164 GLU A N 1
ATOM 1336 C CA . GLU A 1 164 ? 11.695 6.215 -10.961 1.00 94.94 164 GLU A CA 1
ATOM 1337 C C . GLU A 1 164 ? 12.209 5.872 -12.372 1.00 94.94 164 GLU A C 1
ATOM 1339 O O . GLU A 1 164 ? 11.480 5.950 -13.360 1.00 94.94 164 GLU A O 1
ATOM 1344 N N . ALA A 1 165 ? 13.484 5.480 -12.464 1.00 97.19 165 ALA A N 1
ATOM 1345 C CA . ALA A 1 165 ? 14.120 5.043 -13.697 1.00 97.19 165 ALA A CA 1
ATOM 1346 C C . ALA A 1 165 ? 13.498 3.758 -14.272 1.00 97.19 165 ALA A C 1
ATOM 1348 O O . ALA A 1 165 ? 13.517 3.595 -15.489 1.00 97.19 165 ALA A O 1
ATOM 1349 N N . LEU A 1 166 ? 12.910 2.882 -13.445 1.00 97.94 166 LEU A N 1
ATOM 1350 C CA . LEU A 1 166 ? 12.330 1.606 -13.883 1.00 97.94 166 LEU A CA 1
ATOM 1351 C C . LEU A 1 166 ? 11.261 1.815 -14.959 1.00 97.94 166 LEU A C 1
ATOM 1353 O O . LEU A 1 166 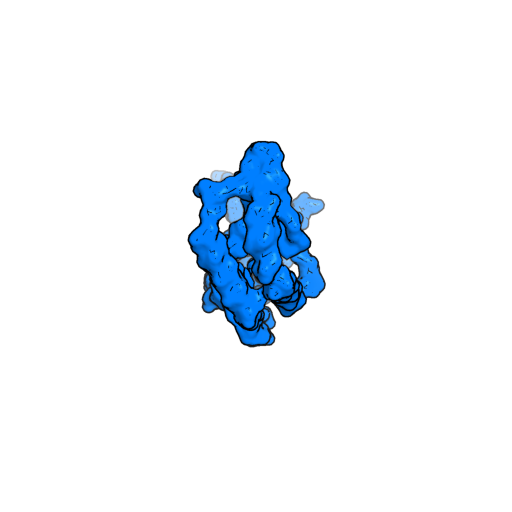? 11.268 1.144 -15.988 1.00 97.94 166 LEU A O 1
ATOM 1357 N N . GLY A 1 167 ? 10.411 2.832 -14.786 1.00 97.44 167 GLY A N 1
ATOM 1358 C CA . GLY A 1 167 ? 9.378 3.182 -15.764 1.00 97.44 167 GLY A CA 1
ATOM 1359 C C . GLY A 1 167 ? 9.918 3.618 -17.129 1.00 97.44 167 GLY A C 1
ATOM 1360 O O . GLY A 1 167 ? 9.167 3.634 -18.096 1.00 97.44 167 GLY A O 1
ATOM 1361 N N . LYS A 1 168 ? 11.215 3.935 -17.254 1.00 97.62 168 LYS A N 1
ATOM 1362 C CA . LYS A 1 168 ? 11.851 4.244 -18.548 1.00 97.62 168 LYS A CA 1
ATOM 1363 C C . LYS A 1 168 ? 12.085 3.002 -19.412 1.00 97.62 168 LYS A C 1
ATOM 1365 O O . LYS A 1 168 ? 12.343 3.153 -20.601 1.00 97.62 168 LYS A O 1
ATOM 1370 N N . PHE A 1 169 ? 11.974 1.812 -18.826 1.00 98.06 169 PHE A N 1
ATOM 1371 C CA . PHE A 1 169 ? 12.117 0.519 -19.499 1.00 98.06 169 PHE A CA 1
ATOM 1372 C C . PHE A 1 169 ? 10.793 -0.252 -19.559 1.00 98.06 169 PHE A C 1
ATOM 1374 O O . PHE A 1 169 ? 10.783 -1.450 -19.810 1.00 98.06 169 PHE A O 1
ATOM 1381 N N . SER A 1 170 ? 9.665 0.424 -19.340 1.00 98.12 170 SER A N 1
ATOM 1382 C CA . SER A 1 170 ? 8.345 -0.161 -19.569 1.00 98.12 170 SER A CA 1
ATOM 1383 C C . SER A 1 170 ? 8.048 -0.240 -21.075 1.00 98.12 170 SER A C 1
ATOM 1385 O O . SER A 1 170 ? 8.494 0.622 -21.846 1.00 98.12 170 SER A O 1
ATOM 1387 N N . GLN A 1 171 ? 7.296 -1.254 -21.519 1.00 97.94 171 GLN A N 1
ATOM 1388 C CA . GLN A 1 171 ? 6.975 -1.430 -22.942 1.00 97.94 171 GLN A CA 1
ATOM 1389 C C . GLN A 1 171 ? 6.187 -0.226 -23.476 1.00 97.94 171 GLN A C 1
ATOM 1391 O O . GLN A 1 171 ? 6.477 0.264 -24.573 1.00 97.94 171 GLN A O 1
ATOM 1396 N N . ARG A 1 172 ? 5.247 0.298 -22.678 1.00 97.12 172 ARG A N 1
ATOM 1397 C CA . ARG A 1 172 ? 4.503 1.535 -22.970 1.00 97.12 172 ARG A CA 1
ATOM 1398 C C . ARG A 1 172 ? 5.430 2.734 -23.168 1.00 97.12 172 ARG A C 1
ATOM 1400 O O . ARG A 1 172 ? 5.325 3.422 -24.182 1.00 97.12 172 ARG A O 1
ATOM 1407 N N . PHE A 1 173 ? 6.373 2.962 -22.252 1.00 97.56 173 PHE A N 1
ATOM 1408 C CA . PHE A 1 173 ? 7.287 4.101 -22.355 1.00 97.56 173 PHE A CA 1
ATOM 1409 C C . PHE A 1 173 ? 8.197 3.998 -23.586 1.00 97.56 173 PHE A C 1
ATOM 1411 O O . PHE A 1 173 ? 8.397 4.982 -24.298 1.00 97.56 173 PHE A O 1
ATOM 1418 N N . LEU A 1 174 ? 8.740 2.813 -23.875 1.00 97.56 174 LEU A N 1
ATOM 1419 C CA . LEU A 1 174 ? 9.611 2.608 -25.036 1.00 97.56 174 LEU A CA 1
ATOM 1420 C C . LEU A 1 174 ? 8.860 2.796 -26.363 1.00 97.56 174 LEU A C 1
ATOM 1422 O O . LEU A 1 174 ? 9.418 3.371 -27.303 1.00 97.56 174 LEU A O 1
ATOM 1426 N N . ALA A 1 175 ? 7.584 2.403 -26.433 1.00 96.88 175 ALA A N 1
ATOM 1427 C CA . ALA A 1 175 ? 6.733 2.658 -27.595 1.00 96.88 175 ALA A CA 1
ATOM 1428 C C . ALA A 1 175 ? 6.586 4.165 -27.876 1.00 96.88 175 ALA A C 1
ATOM 1430 O O . ALA A 1 175 ? 6.835 4.609 -28.996 1.00 96.88 175 ALA A O 1
ATOM 1431 N N . GLU A 1 176 ? 6.312 4.979 -26.851 1.00 96.69 176 GLU A N 1
ATOM 1432 C CA . GLU A 1 176 ? 6.211 6.447 -26.975 1.00 96.69 176 GLU A CA 1
ATOM 1433 C C . GLU A 1 176 ? 7.523 7.126 -27.407 1.00 96.69 176 GLU A C 1
ATOM 1435 O O . GLU A 1 176 ? 7.535 8.240 -27.949 1.00 96.69 176 GLU A O 1
ATOM 1440 N 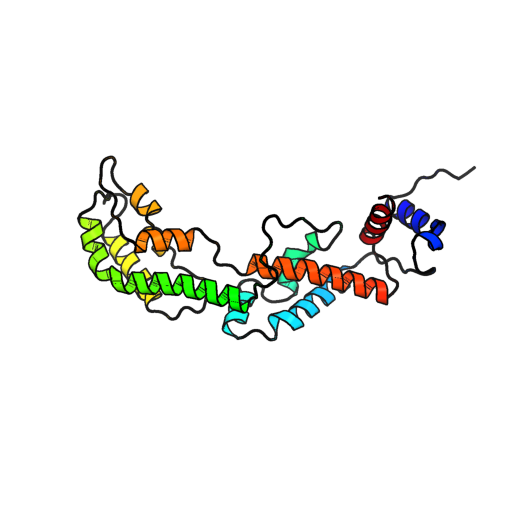N . ARG A 1 177 ? 8.657 6.475 -27.136 1.00 96.69 177 ARG A N 1
ATOM 1441 C CA . ARG A 1 177 ? 9.995 6.962 -27.492 1.00 96.69 177 ARG A CA 1
ATOM 1442 C C . ARG A 1 177 ? 10.504 6.399 -28.815 1.00 96.69 177 ARG A C 1
ATOM 1444 O O . ARG A 1 177 ? 11.581 6.806 -29.246 1.00 96.69 177 ARG A O 1
ATOM 1451 N N . THR A 1 178 ? 9.750 5.528 -29.479 1.00 96.94 178 THR A N 1
ATOM 1452 C CA . THR A 1 178 ? 10.083 4.994 -30.805 1.00 96.94 178 THR A CA 1
ATOM 1453 C C . THR A 1 178 ? 9.681 5.989 -31.900 1.00 96.94 178 THR A C 1
ATOM 1455 O O . THR A 1 178 ? 8.702 6.724 -31.770 1.00 96.94 178 THR A O 1
ATOM 1458 N N . LYS A 1 179 ? 10.463 6.073 -32.983 1.00 95.88 179 LYS A N 1
ATOM 1459 C CA . LYS A 1 179 ? 10.130 6.912 -34.148 1.00 95.88 179 LYS A CA 1
ATOM 1460 C C . LYS A 1 179 ? 8.871 6.389 -34.848 1.00 95.88 179 LYS A C 1
ATOM 1462 O O . LYS A 1 179 ? 8.611 5.190 -34.848 1.00 95.88 179 LYS A O 1
ATOM 1467 N N . ALA A 1 180 ? 8.135 7.274 -35.520 1.00 92.00 180 ALA A N 1
ATOM 1468 C CA . ALA A 1 180 ? 7.033 6.859 -36.388 1.00 92.00 180 ALA A CA 1
ATOM 1469 C C . ALA A 1 180 ? 7.543 5.888 -37.471 1.00 92.00 180 ALA A C 1
ATOM 1471 O O . ALA A 1 180 ? 8.543 6.174 -38.130 1.00 92.00 180 ALA A O 1
ATOM 1472 N N . GLY A 1 181 ? 6.884 4.735 -37.616 1.00 90.38 181 GLY A N 1
ATOM 1473 C CA . GLY A 1 181 ? 7.302 3.661 -38.528 1.00 90.38 181 GLY A CA 1
ATOM 1474 C C . GLY A 1 181 ? 8.531 2.855 -38.076 1.00 90.38 181 GLY A C 1
ATOM 1475 O O . GLY A 1 181 ? 8.957 1.959 -38.797 1.00 90.38 181 GLY A O 1
ATOM 1476 N N . GLY A 1 182 ? 9.111 3.156 -36.908 1.00 92.75 182 GLY A N 1
ATOM 1477 C CA . GLY A 1 182 ? 10.204 2.383 -36.321 1.00 92.75 182 GLY A CA 1
ATOM 1478 C C . GLY A 1 182 ? 9.703 1.162 -35.548 1.00 92.75 182 GLY A C 1
ATOM 1479 O O . GLY A 1 182 ? 8.602 1.170 -35.001 1.00 92.75 182 GLY A O 1
ATOM 1480 N N . VAL A 1 183 ? 10.535 0.122 -35.462 1.00 96.06 183 VAL A N 1
ATOM 1481 C CA . VAL A 1 183 ? 10.244 -1.067 -34.647 1.00 96.06 183 VAL A CA 1
ATOM 1482 C C . VAL A 1 183 ? 10.576 -0.769 -33.185 1.00 96.06 183 VAL A C 1
ATOM 1484 O O . VAL A 1 183 ? 11.725 -0.473 -32.859 1.00 96.06 183 VAL A O 1
ATOM 1487 N N . THR A 1 184 ? 9.581 -0.823 -32.300 1.00 96.50 184 THR A N 1
ATOM 1488 C CA . THR A 1 184 ? 9.783 -0.651 -30.853 1.00 96.50 184 THR A CA 1
ATOM 1489 C C . THR A 1 184 ? 10.566 -1.838 -30.287 1.00 96.50 184 THR A C 1
ATOM 1491 O O . THR A 1 184 ? 10.246 -2.973 -30.641 1.00 96.50 184 THR A O 1
ATOM 1494 N N . PRO A 1 185 ? 11.559 -1.620 -29.403 1.00 96.44 185 PRO A N 1
ATOM 1495 C CA . PRO A 1 185 ? 12.245 -2.723 -28.738 1.00 96.44 185 PRO A CA 1
ATOM 1496 C C . PRO A 1 185 ? 11.249 -3.528 -27.893 1.00 96.44 185 PRO A C 1
ATOM 1498 O O . PRO A 1 185 ? 10.437 -2.956 -27.160 1.00 96.44 185 PRO A O 1
ATOM 1501 N N . GLN A 1 186 ? 11.304 -4.853 -28.015 1.00 96.50 186 GLN A N 1
ATOM 1502 C CA . GLN A 1 186 ? 10.423 -5.780 -27.307 1.00 96.50 186 GLN A CA 1
ATOM 1503 C C . GLN A 1 186 ? 11.250 -6.750 -26.477 1.00 96.50 186 GLN A C 1
ATOM 1505 O O . GLN A 1 186 ? 12.228 -7.308 -26.968 1.00 96.50 186 GLN A O 1
ATOM 1510 N N . HIS A 1 187 ? 10.838 -6.951 -25.229 1.00 97.38 187 HIS A N 1
ATOM 1511 C CA . HIS A 1 187 ? 11.438 -7.920 -24.322 1.00 97.38 187 HIS A CA 1
ATOM 1512 C C . HIS A 1 187 ? 10.431 -8.283 -23.216 1.00 97.38 187 HIS A C 1
ATOM 1514 O O . HIS A 1 187 ? 9.721 -7.385 -22.749 1.00 97.38 187 HIS A O 1
ATOM 1520 N N . PRO A 1 188 ? 10.370 -9.546 -22.741 1.00 97.62 188 PRO A N 1
ATOM 1521 C CA . PRO A 1 188 ? 9.487 -9.940 -21.638 1.00 97.62 188 PRO A CA 1
ATOM 1522 C C . PRO A 1 188 ? 9.611 -9.051 -20.388 1.00 97.62 188 PRO A C 1
ATOM 1524 O O . PRO A 1 188 ? 8.599 -8.688 -19.791 1.00 97.62 188 PRO A O 1
ATOM 1527 N N . LEU A 1 189 ? 10.830 -8.609 -20.057 1.00 98.31 189 LEU A N 1
ATOM 1528 C CA . LEU A 1 189 ? 11.101 -7.660 -18.964 1.00 98.31 189 LEU A CA 1
ATOM 1529 C C . LEU A 1 189 ? 10.289 -6.363 -19.082 1.00 98.31 189 LEU A C 1
ATOM 1531 O O . LEU A 1 189 ? 9.778 -5.871 -18.082 1.00 98.31 189 LEU A O 1
ATOM 1535 N N . PHE A 1 190 ? 10.156 -5.793 -20.284 1.00 98.31 190 PHE A N 1
ATOM 1536 C CA . PHE A 1 190 ? 9.469 -4.509 -20.467 1.00 98.31 190 PHE A CA 1
ATOM 1537 C C . PHE A 1 190 ? 7.970 -4.628 -20.173 1.00 98.31 190 PHE A C 1
ATOM 1539 O O . PHE A 1 190 ? 7.363 -3.708 -19.620 1.00 98.31 190 PHE A O 1
ATOM 1546 N N . VAL A 1 191 ? 7.390 -5.786 -20.500 1.00 98.00 191 VAL A N 1
ATOM 1547 C CA . VAL A 1 191 ? 6.001 -6.134 -20.179 1.00 98.00 191 VAL A CA 1
ATOM 1548 C C . VAL A 1 191 ? 5.847 -6.414 -18.683 1.00 98.00 191 VAL A C 1
ATOM 1550 O O . VAL A 1 191 ? 4.896 -5.941 -18.066 1.00 98.00 191 VAL A O 1
ATOM 1553 N N . ALA A 1 192 ? 6.799 -7.123 -18.068 1.00 98.12 192 ALA A N 1
ATOM 1554 C CA . ALA A 1 192 ? 6.797 -7.360 -16.626 1.00 98.12 192 ALA A CA 1
ATOM 1555 C C . ALA A 1 192 ? 6.875 -6.049 -15.824 1.00 98.12 192 ALA A C 1
ATOM 1557 O O . ALA A 1 192 ? 6.164 -5.891 -14.831 1.00 98.12 192 ALA A O 1
ATOM 1558 N N . ILE A 1 193 ? 7.669 -5.079 -16.291 1.00 98.38 193 ILE A N 1
ATOM 1559 C CA . ILE A 1 193 ? 7.730 -3.730 -15.718 1.00 98.38 193 ILE A CA 1
ATOM 1560 C C . ILE A 1 193 ? 6.379 -3.016 -15.850 1.00 98.38 193 ILE A C 1
ATOM 1562 O O . ILE A 1 193 ? 5.913 -2.437 -14.872 1.00 98.38 193 ILE A O 1
ATOM 1566 N N . ASP A 1 194 ? 5.721 -3.071 -17.013 1.00 97.94 194 ASP A N 1
ATOM 1567 C CA . ASP A 1 194 ? 4.380 -2.485 -17.172 1.00 97.94 194 ASP A CA 1
ATOM 1568 C C . ASP A 1 194 ? 3.359 -3.111 -16.212 1.00 97.94 194 ASP A C 1
ATOM 1570 O O . ASP A 1 194 ? 2.575 -2.387 -15.601 1.00 97.94 194 ASP A O 1
ATOM 1574 N N . ASN A 1 195 ? 3.389 -4.433 -16.032 1.00 97.25 195 ASN A N 1
ATOM 1575 C CA . ASN A 1 195 ? 2.490 -5.130 -15.110 1.00 97.25 195 ASN A CA 1
ATOM 1576 C C . ASN A 1 195 ? 2.770 -4.769 -13.643 1.00 97.25 195 ASN A C 1
ATOM 1578 O O . ASN A 1 195 ? 1.840 -4.609 -12.854 1.00 97.25 195 ASN A O 1
ATOM 1582 N N . LEU A 1 196 ? 4.042 -4.609 -13.260 1.00 97.69 196 LEU A N 1
ATOM 1583 C CA . LEU A 1 196 ? 4.405 -4.168 -11.912 1.00 97.69 196 LEU A CA 1
ATOM 1584 C C . LEU A 1 196 ? 3.938 -2.730 -11.646 1.00 97.69 196 LEU A C 1
ATOM 1586 O O . LEU A 1 196 ? 3.409 -2.452 -10.576 1.00 97.69 196 LEU A O 1
ATOM 1590 N N . LEU A 1 197 ? 4.112 -1.830 -12.618 1.00 96.50 197 LEU A N 1
ATOM 1591 C CA . LEU A 1 197 ? 3.723 -0.419 -12.501 1.00 96.50 197 LEU A CA 1
ATOM 1592 C C . LEU A 1 197 ? 2.214 -0.188 -12.666 1.00 96.50 197 LEU A C 1
ATOM 1594 O O . LEU A 1 197 ? 1.703 0.851 -12.250 1.00 96.50 197 LEU A O 1
ATOM 1598 N N . GLY A 1 198 ? 1.509 -1.126 -13.299 1.00 94.50 198 GLY A N 1
ATOM 1599 C CA . GLY A 1 198 ? 0.078 -1.044 -13.572 1.00 94.50 198 GLY A CA 1
ATOM 1600 C C . GLY A 1 198 ? -0.813 -1.349 -12.370 1.00 94.50 198 GLY A C 1
ATOM 1601 O O . GLY A 1 198 ? -1.982 -0.967 -12.386 1.00 94.50 198 GLY A O 1
ATOM 1602 N N . GLU A 1 199 ? -0.283 -1.992 -11.328 1.00 90.25 199 GLU A N 1
ATOM 1603 C CA . GLU A 1 199 ? -1.050 -2.316 -10.126 1.00 90.25 199 GLU A CA 1
ATOM 1604 C C . GLU A 1 199 ? -0.459 -1.633 -8.882 1.00 90.25 199 GLU A C 1
ATOM 1606 O O . GLU A 1 199 ? 0.763 -1.546 -8.742 1.00 90.25 199 GLU A O 1
ATOM 1611 N N . PRO A 1 200 ? -1.296 -1.167 -7.939 1.00 89.94 200 PRO A N 1
ATOM 1612 C CA . PRO A 1 200 ? -0.806 -0.517 -6.730 1.00 89.94 200 PRO A CA 1
ATOM 1613 C C . PRO A 1 200 ? 0.013 -1.461 -5.839 1.00 89.94 200 PRO A C 1
ATOM 1615 O O . PRO A 1 200 ? -0.484 -2.480 -5.364 1.00 89.94 200 PRO A O 1
ATOM 1618 N N . LEU A 1 201 ? 1.240 -1.062 -5.503 1.00 94.75 201 LEU A N 1
ATOM 1619 C CA . LEU A 1 201 ? 2.062 -1.728 -4.487 1.00 94.75 201 LEU A CA 1
ATOM 1620 C C . LEU A 1 201 ? 1.719 -1.161 -3.105 1.00 94.75 201 LEU A C 1
ATOM 1622 O O . LEU A 1 201 ? 2.429 -0.315 -2.560 1.00 94.75 201 LEU A O 1
ATOM 1626 N N . SER A 1 202 ? 0.557 -1.546 -2.577 1.00 94.31 202 SER A N 1
ATOM 1627 C CA . SER A 1 202 ? -0.007 -0.934 -1.374 1.00 94.31 202 SER A CA 1
ATOM 1628 C C . SER A 1 202 ? -0.738 -1.933 -0.481 1.00 94.31 202 SER A C 1
ATOM 1630 O O . SER A 1 202 ? -1.392 -2.865 -0.947 1.00 94.31 202 SER A O 1
ATOM 1632 N N . ILE A 1 203 ? -0.648 -1.683 0.828 1.00 95.25 203 ILE A N 1
ATOM 1633 C CA . ILE A 1 203 ? -1.454 -2.336 1.873 1.00 95.25 203 ILE A CA 1
ATOM 1634 C C . ILE A 1 203 ? -2.602 -1.442 2.359 1.00 95.25 203 ILE A C 1
ATOM 1636 O O . ILE A 1 203 ? -3.337 -1.813 3.273 1.00 95.25 203 ILE A O 1
ATOM 1640 N N . LYS A 1 204 ? -2.727 -0.227 1.801 1.00 94.94 204 LYS A N 1
ATOM 1641 C CA . LYS A 1 204 ? -3.597 0.813 2.356 1.00 94.94 204 LYS A CA 1
ATOM 1642 C C . LYS A 1 204 ? -5.063 0.418 2.336 1.00 94.94 204 LYS A C 1
ATOM 1644 O O . LYS A 1 204 ? -5.732 0.508 3.354 1.00 94.94 204 LYS A O 1
ATOM 1649 N N . ASP A 1 205 ? -5.539 0.000 1.174 1.00 94.00 205 ASP A N 1
ATOM 1650 C CA . ASP A 1 205 ? -6.902 -0.469 0.936 1.00 94.00 205 ASP A CA 1
ATOM 1651 C C . ASP A 1 205 ? -7.292 -1.578 1.918 1.00 94.00 205 ASP A C 1
ATOM 1653 O O . ASP A 1 205 ? -8.363 -1.512 2.522 1.00 94.00 205 ASP A O 1
ATOM 1657 N N . LEU A 1 206 ? -6.390 -2.536 2.148 1.00 95.12 206 LEU A N 1
ATOM 1658 C CA . LEU A 1 206 ? -6.600 -3.641 3.078 1.00 95.12 206 LEU A CA 1
ATOM 1659 C C . LEU A 1 206 ? -6.761 -3.167 4.523 1.00 95.12 206 LEU A C 1
ATOM 1661 O O . LEU A 1 206 ? -7.732 -3.534 5.188 1.00 95.12 206 LEU A O 1
ATOM 1665 N N . VAL A 1 207 ? -5.845 -2.325 5.008 1.00 96.00 207 VAL A N 1
ATOM 1666 C CA . VAL A 1 207 ? -5.913 -1.815 6.386 1.00 96.00 207 VAL A CA 1
ATOM 1667 C C . VAL A 1 207 ? -7.108 -0.892 6.574 1.00 96.00 207 VAL A C 1
ATOM 1669 O O . VAL A 1 207 ? -7.819 -1.042 7.560 1.00 96.00 207 VAL A O 1
ATOM 1672 N N . LEU A 1 208 ? -7.365 0.025 5.637 1.00 95.44 208 LEU A N 1
ATOM 1673 C CA . LEU A 1 208 ? -8.477 0.973 5.731 1.00 95.44 208 LEU A CA 1
ATOM 1674 C C . LEU A 1 208 ? -9.827 0.254 5.751 1.00 95.44 208 LEU A C 1
ATOM 1676 O O . LEU A 1 208 ? -10.668 0.583 6.581 1.00 95.44 208 LEU A O 1
ATOM 1680 N N . THR A 1 209 ? -10.018 -0.750 4.890 1.00 94.12 209 THR A N 1
ATOM 1681 C CA . THR A 1 209 ? -11.265 -1.530 4.830 1.00 94.12 209 THR A CA 1
ATOM 1682 C C . THR A 1 209 ? -11.532 -2.251 6.151 1.00 94.12 209 THR A C 1
ATOM 1684 O O . THR A 1 209 ? -12.630 -2.166 6.701 1.00 94.12 209 THR A O 1
ATOM 1687 N N . ARG A 1 210 ? -10.508 -2.912 6.701 1.00 94.50 210 ARG A N 1
ATOM 1688 C CA . ARG A 1 210 ? -10.610 -3.638 7.975 1.00 94.50 210 ARG A CA 1
ATOM 1689 C C . ARG A 1 210 ? -10.809 -2.703 9.160 1.00 94.50 210 ARG A C 1
ATOM 1691 O O . ARG A 1 210 ? -11.699 -2.933 9.971 1.00 94.50 210 ARG A O 1
ATOM 1698 N N . ALA A 1 211 ? -10.018 -1.634 9.227 1.00 96.06 211 ALA A N 1
ATOM 1699 C CA . ALA A 1 211 ? -10.117 -0.625 10.273 1.00 96.06 211 ALA A CA 1
ATOM 1700 C C . ALA A 1 211 ? -11.510 0.006 10.291 1.00 96.06 211 ALA A C 1
ATOM 1702 O O . ALA A 1 211 ? -12.109 0.123 11.353 1.00 96.06 211 ALA A O 1
ATOM 1703 N N . LEU A 1 212 ? -12.051 0.360 9.123 1.00 95.19 212 LEU A N 1
ATOM 1704 C CA . LEU A 1 212 ? -13.367 0.974 9.010 1.00 95.19 212 LEU A CA 1
ATOM 1705 C C . LEU A 1 212 ? -14.478 0.074 9.568 1.00 95.19 212 LEU A C 1
ATOM 1707 O O . LEU A 1 212 ? -15.275 0.549 10.376 1.00 95.19 212 LEU A O 1
ATOM 1711 N N . SER A 1 213 ? -14.518 -1.204 9.172 1.00 93.44 213 SER A N 1
ATOM 1712 C CA . SER A 1 213 ? -15.531 -2.152 9.668 1.00 93.44 213 SER A CA 1
ATOM 1713 C C . SER A 1 213 ? -15.403 -2.350 11.177 1.00 93.44 213 SER A C 1
ATOM 1715 O O . SER A 1 213 ? -16.343 -2.135 11.939 1.00 93.44 213 SER A O 1
ATOM 1717 N N . GLU A 1 214 ? -14.198 -2.686 11.629 1.00 95.62 214 GLU A N 1
ATOM 1718 C CA . GLU A 1 214 ? -13.976 -3.129 12.998 1.00 95.62 214 GLU A CA 1
ATOM 1719 C C . GLU A 1 214 ? -14.067 -1.983 14.016 1.00 95.62 214 GLU A C 1
ATOM 1721 O O . GLU A 1 214 ? -14.591 -2.162 15.116 1.00 95.62 214 GLU A O 1
ATOM 1726 N N . ILE A 1 215 ? -13.598 -0.781 13.662 1.00 96.94 215 ILE A N 1
ATOM 1727 C CA . ILE A 1 215 ? -13.702 0.396 14.534 1.00 96.94 215 ILE A CA 1
ATOM 1728 C C . ILE A 1 215 ? -15.165 0.818 14.670 1.00 96.94 215 ILE A C 1
ATOM 1730 O O . ILE A 1 215 ? -15.588 1.122 15.784 1.00 96.94 215 ILE A O 1
ATOM 1734 N N . ARG A 1 216 ? -15.959 0.780 13.589 1.00 94.44 216 ARG A N 1
ATOM 1735 C CA . ARG A 1 216 ? -17.407 1.043 13.661 1.00 94.44 216 ARG A CA 1
ATOM 1736 C C . ARG A 1 216 ? -18.108 0.057 14.589 1.00 94.44 216 ARG A C 1
ATOM 1738 O O . ARG A 1 216 ? -18.864 0.475 15.464 1.00 94.44 216 ARG A O 1
ATOM 1745 N N . GLU A 1 217 ? -17.823 -1.233 14.444 1.00 93.69 217 GLU A N 1
ATOM 1746 C CA . GLU A 1 217 ? -18.387 -2.271 15.311 1.00 93.69 217 GLU A CA 1
ATOM 1747 C C . GLU A 1 217 ? -17.980 -2.078 16.775 1.00 93.69 217 GLU A C 1
ATOM 1749 O O . GLU A 1 217 ? -18.835 -2.130 17.661 1.00 93.69 217 GLU A O 1
ATOM 1754 N N . THR A 1 218 ? -16.703 -1.789 17.031 1.00 95.56 218 THR A N 1
ATOM 1755 C CA . THR A 1 218 ? -16.172 -1.559 18.384 1.00 95.56 218 THR A CA 1
ATOM 1756 C C . THR A 1 218 ? -16.834 -0.346 19.038 1.00 95.56 218 THR A C 1
ATOM 1758 O O . THR A 1 218 ? -17.302 -0.432 20.171 1.00 95.56 218 THR A O 1
ATOM 1761 N N . VAL A 1 219 ? -16.944 0.772 18.315 1.00 94.62 219 VAL A N 1
ATOM 1762 C CA . VAL A 1 219 ? -17.626 1.987 18.791 1.00 94.62 219 VAL A CA 1
ATOM 1763 C C . VAL A 1 219 ? -19.096 1.692 19.108 1.00 94.62 219 VAL A C 1
ATOM 1765 O O . VAL A 1 219 ? -19.580 2.045 20.182 1.00 94.62 219 VAL A O 1
ATOM 1768 N N . ALA A 1 220 ? -19.803 0.979 18.227 1.00 91.19 220 ALA A N 1
ATOM 1769 C CA . ALA A 1 220 ? -21.201 0.614 18.442 1.00 91.19 220 ALA A CA 1
ATOM 1770 C C . ALA A 1 220 ? -21.401 -0.353 19.626 1.00 91.19 220 ALA A C 1
ATOM 1772 O O . ALA A 1 220 ? -22.434 -0.312 20.299 1.00 91.19 220 ALA A O 1
ATOM 1773 N N . GLN A 1 221 ? -20.456 -1.262 19.877 1.00 91.94 221 GLN A N 1
ATOM 1774 C CA . GLN A 1 221 ? -20.479 -2.156 21.040 1.00 91.94 221 GLN A CA 1
ATOM 1775 C C . GLN A 1 221 ? -20.225 -1.391 22.340 1.00 91.94 221 GLN A C 1
ATOM 1777 O O . GLN A 1 221 ? -20.952 -1.579 23.315 1.00 91.94 221 GLN A O 1
ATOM 1782 N N . GLU A 1 222 ? -19.246 -0.490 22.345 1.00 93.19 222 GLU A N 1
ATOM 1783 C CA . GLU A 1 222 ? -18.914 0.320 23.514 1.00 93.19 222 GLU A CA 1
ATOM 1784 C C . GLU A 1 222 ? -20.047 1.272 23.905 1.00 93.19 222 GLU A C 1
ATOM 1786 O O . GLU A 1 222 ? -20.400 1.322 25.084 1.00 93.19 222 GLU A O 1
ATOM 1791 N N . LYS A 1 223 ? -20.687 1.942 22.935 1.00 90.62 223 LYS A N 1
ATOM 1792 C CA . LYS A 1 223 ? -21.878 2.769 23.198 1.00 90.62 223 LYS A CA 1
ATOM 1793 C C . LYS A 1 223 ? -23.002 1.946 23.823 1.00 90.62 223 LYS A C 1
ATOM 1795 O O . LYS A 1 223 ? -23.544 2.320 24.859 1.00 90.62 223 LYS A O 1
ATOM 1800 N N . ARG A 1 224 ? -23.289 0.758 23.273 1.00 88.44 224 ARG A N 1
ATOM 1801 C CA . ARG A 1 224 ? -24.282 -0.169 23.848 1.00 88.44 224 ARG A CA 1
ATOM 1802 C C . ARG A 1 224 ? -23.940 -0.578 25.279 1.00 88.44 224 ARG A C 1
ATOM 1804 O O . ARG A 1 224 ? -24.831 -0.583 26.122 1.00 88.44 224 ARG A O 1
ATOM 1811 N N . ARG A 1 225 ? -22.671 -0.886 25.565 1.00 89.88 225 ARG A N 1
ATOM 1812 C CA . ARG A 1 225 ? -22.212 -1.265 26.912 1.00 89.88 225 ARG A CA 1
ATOM 1813 C C . ARG A 1 225 ? -22.388 -0.133 27.924 1.00 89.88 225 ARG A C 1
ATOM 1815 O O . ARG A 1 225 ? -22.720 -0.402 29.072 1.00 89.88 225 ARG A O 1
ATOM 1822 N N . ARG A 1 226 ? -22.144 1.109 27.506 1.00 89.81 226 ARG A N 1
ATOM 1823 C CA . ARG A 1 226 ? -22.254 2.304 28.357 1.00 89.81 226 ARG A CA 1
ATOM 1824 C C . ARG A 1 226 ? -23.683 2.843 28.461 1.00 89.81 226 ARG A C 1
ATOM 1826 O O . ARG A 1 226 ? -23.921 3.750 29.246 1.00 89.81 226 ARG A O 1
ATOM 1833 N N . GLY A 1 227 ? -24.625 2.297 27.687 1.00 87.69 227 GLY A N 1
ATOM 1834 C CA . GLY A 1 227 ? -25.963 2.874 27.559 1.00 87.69 227 GLY A CA 1
ATOM 1835 C C . GLY A 1 227 ? -25.944 4.245 26.875 1.00 87.69 227 GLY A C 1
ATOM 1836 O O . GLY A 1 227 ? -26.827 5.060 27.113 1.00 87.69 227 GLY A O 1
ATOM 1837 N N . GLU A 1 228 ? -24.938 4.515 26.046 1.00 89.00 228 GLU A N 1
ATOM 1838 C CA . GLU A 1 228 ? -24.752 5.790 25.358 1.00 89.00 228 GLU A CA 1
ATOM 1839 C C . GLU A 1 228 ? -25.359 5.759 23.948 1.00 89.00 228 GLU A C 1
ATOM 1841 O O . GLU A 1 228 ? -25.454 4.707 23.301 1.00 89.00 228 GLU A O 1
ATOM 1846 N N . LEU A 1 229 ? -25.749 6.936 23.462 1.00 86.06 229 LEU A N 1
ATOM 1847 C CA . LEU A 1 229 ? -26.253 7.147 22.111 1.00 86.06 229 LEU A CA 1
ATOM 1848 C C . LEU A 1 229 ? -25.631 8.407 21.514 1.00 86.06 229 LEU A C 1
ATOM 1850 O O . LEU A 1 229 ? -25.595 9.446 22.168 1.00 86.06 229 LEU A O 1
ATOM 1854 N N . GLY A 1 230 ? -25.166 8.321 20.274 1.00 85.88 230 GLY A N 1
ATOM 1855 C CA . GLY A 1 230 ? -24.756 9.478 19.490 1.00 85.88 230 GLY A CA 1
ATOM 1856 C C . GLY A 1 230 ? -25.861 10.002 18.581 1.00 85.88 230 GLY A C 1
ATOM 1857 O O . GLY A 1 230 ? -26.873 9.340 18.335 1.00 85.88 230 GLY A O 1
ATOM 1858 N N . PHE A 1 231 ? -25.642 11.187 18.018 1.00 81.94 231 PHE A N 1
ATOM 1859 C CA . PHE A 1 231 ? -26.569 11.798 17.064 1.00 81.94 231 PHE A CA 1
ATOM 1860 C C . PHE A 1 231 ? -26.784 10.952 15.801 1.00 81.94 231 PHE A C 1
ATOM 1862 O O . PHE A 1 231 ? -27.926 10.752 15.387 1.00 81.94 231 PHE A O 1
ATOM 1869 N N . ASP A 1 232 ? -25.713 10.388 15.244 1.00 80.50 232 ASP A N 1
ATOM 1870 C CA . ASP A 1 232 ? -25.790 9.528 14.057 1.00 80.50 232 ASP A CA 1
ATOM 1871 C C . ASP A 1 232 ? -26.540 8.215 14.338 1.00 80.50 232 ASP A C 1
ATOM 1873 O O . ASP A 1 232 ? -27.262 7.706 13.478 1.00 80.50 232 ASP A O 1
ATOM 1877 N N . ASP A 1 233 ? -26.426 7.677 15.559 1.00 79.44 233 ASP A N 1
ATOM 1878 C CA . ASP A 1 233 ? -27.141 6.455 15.942 1.00 79.44 233 ASP A CA 1
ATOM 1879 C C . ASP A 1 233 ? -28.651 6.685 15.997 1.00 79.44 233 ASP A C 1
ATOM 1881 O O . ASP A 1 233 ? -29.421 5.779 15.675 1.00 79.44 233 ASP A O 1
ATOM 1885 N N . MET A 1 234 ? -29.085 7.882 16.414 1.00 75.94 234 MET A N 1
ATOM 1886 C CA . MET A 1 234 ? -30.507 8.225 16.464 1.00 75.94 234 MET A CA 1
ATOM 1887 C C . MET A 1 234 ? -31.145 8.151 15.078 1.00 75.94 234 MET A C 1
ATOM 1889 O O . MET A 1 234 ? -32.236 7.601 14.935 1.00 75.94 234 MET A O 1
ATOM 1893 N N . LEU A 1 235 ? -30.443 8.662 14.064 1.00 74.62 235 LEU A N 1
ATOM 1894 C CA . LEU A 1 235 ? -30.886 8.613 12.673 1.00 74.62 235 LEU A CA 1
ATOM 1895 C C . LEU A 1 235 ? -30.889 7.175 12.143 1.00 74.62 235 LEU A C 1
ATOM 1897 O O . LEU A 1 235 ? -31.911 6.706 11.648 1.00 74.62 235 LEU A O 1
ATOM 1901 N N . SER A 1 236 ? -29.787 6.444 12.328 1.00 75.38 236 SER A N 1
ATOM 1902 C CA . SER A 1 236 ? -29.659 5.060 11.851 1.00 75.38 236 SER A CA 1
ATOM 1903 C C . SER A 1 2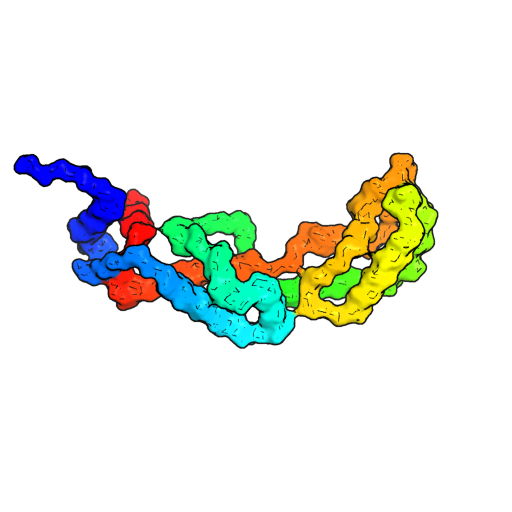36 ? -30.700 4.109 12.458 1.00 75.38 236 SER A C 1
ATOM 1905 O O . SER A 1 236 ? -31.240 3.249 11.758 1.00 75.38 236 SER A O 1
ATOM 1907 N N . ARG A 1 237 ? -31.020 4.253 13.753 1.00 72.75 237 ARG A N 1
ATOM 1908 C CA . ARG A 1 237 ? -32.011 3.402 14.438 1.00 72.75 237 ARG A CA 1
ATOM 1909 C C . ARG A 1 237 ? -33.450 3.675 14.012 1.00 72.75 237 ARG A C 1
ATOM 1911 O O . ARG A 1 237 ? -34.268 2.763 14.097 1.00 72.75 237 ARG A O 1
ATOM 1918 N N . LEU A 1 238 ? -33.768 4.902 13.604 1.00 68.94 238 LEU A N 1
ATOM 1919 C CA . LEU A 1 238 ? -35.083 5.219 13.044 1.00 68.94 238 LEU A CA 1
ATOM 1920 C C . LEU A 1 238 ? -35.223 4.664 11.627 1.00 68.94 238 LEU A C 1
ATOM 1922 O O . LEU A 1 238 ? -36.250 4.071 11.314 1.00 68.94 238 LEU A O 1
ATOM 1926 N N . ASP A 1 239 ? -34.178 4.796 10.812 1.00 68.56 239 ASP A N 1
ATOM 1927 C CA . ASP A 1 239 ? -34.191 4.347 9.418 1.00 68.56 239 ASP A CA 1
ATOM 1928 C C . ASP A 1 239 ? -34.290 2.816 9.295 1.00 68.56 239 ASP A C 1
ATOM 1930 O O . ASP A 1 239 ? -35.166 2.289 8.616 1.00 68.56 239 ASP A O 1
ATOM 1934 N N . THR A 1 240 ? -33.497 2.077 10.081 1.00 62.97 240 THR A N 1
ATOM 1935 C CA . THR A 1 240 ? -33.521 0.597 10.118 1.00 62.97 240 THR A CA 1
ATOM 1936 C C . THR A 1 240 ? -34.843 -0.027 10.579 1.00 62.97 240 THR A C 1
ATOM 1938 O O . THR A 1 240 ? -34.990 -1.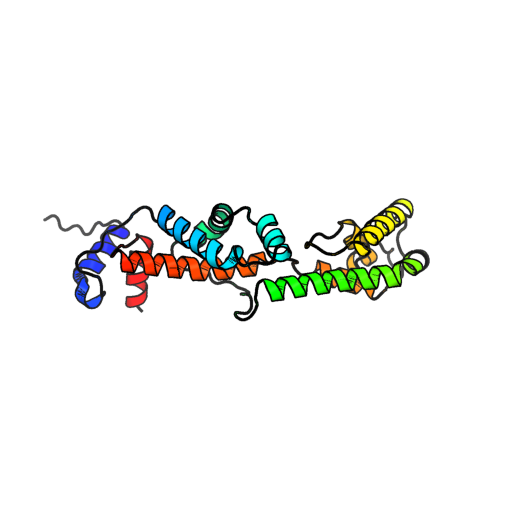243 10.501 1.00 62.97 240 THR A O 1
ATOM 1941 N N . ARG A 1 241 ? -35.793 0.767 11.084 1.00 56.06 241 ARG A N 1
ATOM 1942 C CA . ARG A 1 241 ? -37.107 0.298 11.558 1.00 56.06 241 ARG A CA 1
ATOM 1943 C C . ARG A 1 241 ? -38.276 0.846 10.747 1.00 56.06 241 ARG A C 1
ATOM 1945 O O . ARG A 1 241 ? -39.396 0.378 10.925 1.00 56.06 241 ARG A O 1
ATOM 1952 N N . ALA A 1 242 ? -38.028 1.852 9.910 1.00 51.72 242 ALA A N 1
ATOM 1953 C CA . ALA A 1 242 ? -39.000 2.352 8.946 1.00 51.72 242 ALA A CA 1
ATOM 1954 C C . ALA A 1 242 ? -39.068 1.474 7.678 1.00 51.72 242 ALA A C 1
ATOM 1956 O O . ALA A 1 242 ? -40.018 1.611 6.906 1.00 51.72 242 ALA A O 1
ATOM 1957 N N . ALA A 1 243 ? -38.078 0.593 7.481 1.00 42.00 243 ALA A N 1
ATOM 1958 C CA . ALA A 1 243 ? -38.014 -0.440 6.446 1.00 42.00 243 ALA A CA 1
ATOM 1959 C C . ALA A 1 243 ? -38.507 -1.800 6.965 1.00 42.00 243 ALA A C 1
ATOM 1961 O O . ALA A 1 243 ? -39.138 -2.527 6.164 1.00 42.00 243 ALA A O 1
#

InterPro domains:
  IPR027417 P-loop containing nucleoside triphosphate hydrolase [G3DSA:3.40.50.300] (1-240)
  IPR027417 P-loop containing nucleoside triphosphate hydrolase [SSF52540] (1-238)

Organism: Salmonella enterica I (NCBI:txid59201)

Sequence (243 aa):
MDEAAVFTIHGFCQRMLSLNAFESGMLFEQQLIEDESLLRYQACADFWRRHCYPLPRDIAQVVFDVWKGPKALLKDIDRYLQGEAPVIKAPPSQEETLASRHEQILARINQVKQQWCEAVSELDALIESSGIDRRKFNRGNQAKWIEKITAWAQEETKNYQLPEALGKFSQRFLAERTKAGGVTPQHPLFVAIDNLLGEPLSIKDLVLTRALSEIRETVAQEKRRRGELGFDDMLSRLDTRAA

Secondary structure (DSSP, 8-state):
--------HHHHHHHHHHHTHHHHT--SS-EE-S--HHHHHHHHHHHHHHHTTTS-HHHHHHHHHH-SSHHHHHHHHHHHHSSSPPP-SSPPPTT--HHHHHHHHHHHHHHHHHHHHHHHHHHHHHHHTS-B-TTTS-HHHHHHHHHHHHHHHHS---SS---TTGGGGSHHHHHHTBPTTPPPP--HHHHHHHHHHHS---SHHHHHHHHHHHHHHHHHHHHHHHTEE-HHHHHHHHHHHH-

Radius of gyration: 27.45 Å; chains: 1; bounding box: 76×40×69 Å